Protein AF-A0A3R6XRE7-F1 (afdb_monomer)

Radius of gyration: 21.59 Å; Cα contacts (8 Å, |Δi|>4): 462; chains: 1; bounding box: 55×43×68 Å

Sequence (319 aa):
MIVSLRQRMVTHLGDDSLGSYLVWIAWTVLCGVLATSCGYFISTNSDGSGIPQMKALLAGQLNASNVLSYAALVARCVGTVLSNASGLSVGKEGPFLHMISIMADKLSGLSVFRPTADNFTYIRAGVACGVTAVFGSPLGGVLFSIEVTSQYYAIKYDSLNLWQSVISSSVCVLTFQIISVLKNDVLFTNTKFADFELGWELLGFLLLGVLCGDIPLADLPSISQASASLFPPHLYLLTYLALKFAVTLLPCGGLPLSCGIFTPLFTFGAVMGRLYGEVLRVLVSTDVSPAAYAVVGAACFASAATHTVSTAVIVFELT

Mean predicted aligned error: 8.6 Å

Foldseek 3Di:
DLLVVLVVVLVVCPVPDPVSVVSLVCLLVVLQVVQLVLCVPQHVLLFAQQLVVLQCVLVVNDDCPRNLDPSSLVSLVSSLVSNVSSVFLFANQRSQLSNQLSVQLVVCPDPVNVPDDDSVLSSLLSSLLSNCLVLVFNVLSNQVSCVSNDPDCPVPVCVVSSVSSSVSSVVSSVVVVVVCVVVVHDPADADDDDDDDCPVVVVLLVVLLVVLQPDDDDDDDDDDDDQDVHDDLLVVLVVCLVVLVVSLCPCNPPGRGNGDCLSSQLQNQLSSQLSSQVVCCVPPHVPGDSNVSSLSRSQSNSCNVSVGNSSVSSSVVRD

Secondary structure (DSSP, 8-state):
-HHHHHHHHHHHT-TT-HHHHHHHHHHHHHHHHHHHHHHHHT-GGGSS-SHHHHHHHHTT-S-HHHHT-HHHHHHHHHHHHHHHHHT-S-BSHHHHHHHHHHHHHHHHTSTTTTTT--HHHHHHHHHHHHHHHHHS-HHHHHHHHHHHH-SS--HHHHHHHHHHHHHHHHHHHHHHHHHHHHHT--S----PPPP--TTHHHHHHHHHHHHHHS--S----------SS---HHHHHHHHHHHHHHHHHHHHHH--S--BSHHHHHHHHHHHHHHHHHHHHHHT-TT--HHHHHHHHHHHHHHHHHT-SHHHHHHHHH-

Nearest PDB structures (foldseek):
  8wxi-assembly1_A  TM=8.480E-01  e=2.097E-12  Homo sapiens
  8ta5-assembly1_B  TM=8.499E-01  e=2.009E-12  Homo sapiens
  8ta5-assembly1_A  TM=8.563E-01  e=5.601E-12  Homo sapiens
  3org-assembly2_C  TM=8.041E-01  e=5.601E-12  Cyanidioschyzon merolae
  2ht2-assembly1_B  TM=7.966E-01  e=3.130E-08  Escherichia coli

Organism: Aphanomyces astaci (NCBI:txid112090)

pLDDT: mean 80.49, std 14.61, range [28.06, 95.19]

Solvent-accessible surface area (backbone atoms only — not comparable to full-atom values): 16475 Å² total; per-residue (Å²): 112,69,56,58,49,54,51,51,57,29,55,73,54,33,88,87,33,72,63,19,53,50,51,52,49,50,47,27,51,50,27,42,52,53,10,26,46,27,14,74,75,59,19,66,72,18,35,33,27,37,52,69,58,47,33,37,35,65,70,68,74,43,64,60,72,71,68,50,27,72,48,26,40,55,19,29,56,55,8,34,52,28,31,56,54,25,65,54,59,56,17,64,63,26,35,44,23,39,42,31,25,32,53,24,42,58,51,39,69,35,83,88,47,52,88,78,64,60,56,64,54,42,24,50,23,21,27,5,27,28,41,11,71,71,67,69,14,37,68,20,12,32,45,38,29,47,67,56,52,52,94,70,91,57,69,87,72,44,54,64,52,46,51,51,11,46,52,44,8,47,53,48,50,52,50,51,52,53,51,24,65,77,64,75,42,86,86,73,79,64,53,79,75,78,92,76,71,78,61,74,54,47,57,54,54,52,51,50,39,50,57,44,60,71,62,72,96,73,90,81,87,91,81,87,87,80,78,88,91,59,69,61,71,59,58,56,43,50,52,48,49,57,51,50,49,59,54,26,47,52,56,74,71,72,47,63,28,24,32,9,62,61,54,48,37,29,54,50,14,24,45,52,14,28,43,51,22,51,50,43,27,74,74,74,42,78,84,53,59,28,66,60,33,11,54,51,22,15,26,35,25,32,18,50,77,69,74,36,72,30,43,44,46,32,46,62,66,42,64

InterPro domains:
  IPR001807 Chloride channel [PF00654] (32-213)
  IPR001807 Chloride channel [PF00654] (235-319)
  IPR001807 Chloride channel [PR00762] (44-61)
  IPR001807 Chloride channel [PR00762] (76-95)
  IPR001807 Chloride channel [PR00762] (128-147)
  IPR014743 Chloride channel, core [SSF81340] (6-319)
  IPR050970 Voltage-gated chloride channel [PTHR45720] (3-213)

Structure (mmCIF, N/CA/C/O backbone):
data_AF-A0A3R6XRE7-F1
#
_entry.id   AF-A0A3R6XRE7-F1
#
loop_
_atom_site.group_PDB
_atom_site.id
_atom_site.type_symbol
_atom_site.label_atom_id
_atom_site.label_alt_id
_atom_site.label_comp_id
_atom_site.label_asym_id
_atom_site.label_entity_id
_atom_site.label_seq_id
_atom_site.pdbx_PDB_ins_code
_atom_site.Cartn_x
_atom_site.Cartn_y
_atom_site.Cartn_z
_atom_site.occupancy
_atom_site.B_iso_or_equiv
_atom_site.auth_seq_id
_atom_site.auth_comp_id
_atom_site.auth_asym_id
_atom_site.auth_atom_id
_atom_site.pdbx_PDB_model_num
ATOM 1 N N . MET A 1 1 ? -3.002 -17.356 -6.129 1.00 65.00 1 MET A N 1
ATOM 2 C CA . MET A 1 1 ? -4.085 -18.313 -6.458 1.00 65.00 1 MET A CA 1
ATOM 3 C C . MET A 1 1 ? -5.164 -17.719 -7.369 1.00 65.00 1 MET A C 1
ATOM 5 O O . MET A 1 1 ? -5.422 -18.290 -8.420 1.00 65.00 1 MET A O 1
ATOM 9 N N . ILE A 1 2 ? -5.786 -16.585 -7.023 1.00 78.00 2 ILE A N 1
ATOM 10 C CA . ILE A 1 2 ? -6.866 -16.003 -7.850 1.00 78.00 2 ILE A CA 1
ATOM 11 C C . ILE A 1 2 ? -6.328 -15.433 -9.178 1.00 78.00 2 ILE A C 1
ATOM 13 O O . ILE A 1 2 ? -6.828 -15.759 -10.248 1.00 78.00 2 ILE A O 1
ATOM 17 N N . VAL A 1 3 ? -5.232 -14.670 -9.140 1.00 75.94 3 VAL A N 1
ATOM 18 C CA . VAL A 1 3 ? -4.594 -14.129 -10.359 1.00 75.94 3 VAL A CA 1
ATOM 19 C C . VAL A 1 3 ? -4.031 -15.234 -11.263 1.00 75.94 3 VAL A C 1
ATOM 21 O O . VAL A 1 3 ? -4.127 -15.145 -12.485 1.00 75.94 3 VAL A O 1
ATOM 24 N N . SER A 1 4 ? -3.508 -16.314 -10.678 1.00 78.00 4 SER A N 1
ATOM 25 C CA . SER A 1 4 ? -3.038 -17.477 -11.439 1.00 78.00 4 SER A CA 1
ATOM 26 C C . SER A 1 4 ? -4.182 -18.229 -12.127 1.00 78.00 4 SER A C 1
ATOM 28 O O . SER A 1 4 ? -3.966 -18.820 -13.178 1.00 78.00 4 SER A O 1
ATOM 30 N N . LEU A 1 5 ? -5.402 -18.196 -11.573 1.00 84.44 5 LEU A N 1
ATOM 31 C CA . LEU A 1 5 ? -6.581 -18.751 -12.241 1.00 84.44 5 LEU A CA 1
ATOM 32 C C . LEU A 1 5 ? -6.921 -17.944 -13.499 1.00 84.44 5 LEU A C 1
ATOM 34 O O . LEU A 1 5 ? -7.101 -18.535 -14.558 1.00 84.44 5 LEU A O 1
ATOM 38 N N . ARG A 1 6 ? -6.921 -16.606 -13.406 1.00 83.88 6 ARG A N 1
ATOM 39 C CA . ARG A 1 6 ? -7.075 -15.727 -14.576 1.00 83.88 6 ARG A CA 1
ATOM 40 C C . ARG A 1 6 ? -6.039 -16.053 -15.648 1.00 83.88 6 ARG A C 1
ATOM 42 O O . ARG A 1 6 ? -6.407 -16.233 -16.799 1.00 83.88 6 ARG A O 1
ATOM 49 N N . GLN A 1 7 ? -4.764 -16.159 -15.266 1.00 83.06 7 GLN A N 1
ATOM 50 C CA . GLN A 1 7 ? -3.691 -16.495 -16.207 1.00 83.06 7 GLN A CA 1
ATOM 51 C C . GLN A 1 7 ? -3.938 -17.839 -16.896 1.00 83.06 7 GLN A C 1
ATOM 53 O O . GLN A 1 7 ? -3.865 -17.888 -18.113 1.00 83.06 7 GLN A O 1
ATOM 58 N N . ARG A 1 8 ? -4.320 -18.889 -16.154 1.00 84.44 8 ARG A N 1
ATOM 59 C CA . ARG A 1 8 ? -4.654 -20.196 -16.745 1.00 84.44 8 ARG A CA 1
ATOM 60 C C . ARG A 1 8 ? -5.812 -20.114 -17.736 1.00 84.44 8 ARG A C 1
ATOM 62 O O . ARG A 1 8 ? -5.746 -20.722 -18.793 1.00 84.44 8 ARG A O 1
ATOM 69 N N . MET A 1 9 ? -6.873 -19.377 -17.409 1.00 84.50 9 MET A N 1
ATOM 70 C CA . MET A 1 9 ? -8.011 -19.222 -18.322 1.00 84.50 9 MET A CA 1
ATOM 71 C C . MET A 1 9 ? -7.618 -18.487 -19.604 1.00 84.50 9 MET A C 1
ATOM 73 O O . MET A 1 9 ? -8.022 -18.905 -20.679 1.00 84.50 9 MET A O 1
ATOM 77 N N . VAL A 1 10 ? -6.805 -17.434 -19.498 1.00 84.25 10 VAL A N 1
ATOM 78 C CA . VAL A 1 10 ? -6.289 -16.693 -20.657 1.00 84.25 10 VAL A CA 1
ATOM 79 C C . VAL A 1 10 ? -5.397 -17.596 -21.516 1.00 84.25 10 VAL A C 1
ATOM 81 O O . VAL A 1 10 ? -5.621 -17.708 -22.715 1.00 84.25 10 VAL A O 1
ATOM 84 N N . THR A 1 11 ? -4.457 -18.330 -20.916 1.00 83.56 11 THR A N 1
ATOM 85 C CA . THR A 1 11 ? -3.552 -19.202 -21.681 1.00 83.56 11 THR A CA 1
ATOM 86 C C . THR A 1 11 ? -4.273 -20.388 -22.329 1.00 83.56 11 THR A C 1
ATOM 88 O O . THR A 1 11 ? -3.864 -20.837 -23.396 1.00 83.56 11 THR A O 1
ATOM 91 N N . HIS A 1 12 ? -5.375 -20.881 -21.748 1.00 87.94 12 HIS A N 1
ATOM 92 C CA . HIS A 1 12 ? -6.195 -21.935 -22.361 1.00 87.94 12 HIS A CA 1
ATOM 93 C C . HIS A 1 12 ? -6.863 -21.512 -23.679 1.00 87.94 12 HIS A C 1
ATOM 95 O O . HIS A 1 12 ? -7.099 -22.372 -24.525 1.00 87.94 12 HIS A O 1
ATOM 101 N N . LEU A 1 13 ? -7.166 -20.222 -23.865 1.00 83.19 13 LEU A N 1
ATOM 102 C CA . LEU A 1 13 ? -7.747 -19.692 -25.103 1.00 83.19 13 LEU A CA 1
ATOM 103 C C . LEU A 1 13 ? -6.682 -19.260 -26.135 1.00 83.19 13 LEU A C 1
ATOM 105 O O . LEU A 1 13 ? -7.047 -18.881 -27.247 1.00 83.19 13 LEU A O 1
ATOM 109 N N . GLY A 1 14 ? -5.389 -19.345 -25.801 1.00 79.75 14 GLY A N 1
ATOM 110 C CA . GLY A 1 14 ? -4.257 -18.951 -26.650 1.00 79.75 14 GLY A CA 1
ATOM 111 C C . GLY A 1 14 ? -3.906 -17.462 -26.541 1.00 79.75 14 GLY A C 1
ATOM 112 O O . GLY A 1 14 ? -4.796 -16.615 -26.548 1.00 79.75 14 GLY A O 1
ATOM 113 N N . ASP A 1 15 ? -2.614 -17.136 -26.451 1.00 70.44 15 ASP A N 1
ATOM 114 C CA . ASP A 1 15 ? -2.129 -15.800 -26.054 1.00 70.44 15 ASP A CA 1
ATOM 115 C C . ASP A 1 15 ? -2.554 -14.656 -27.002 1.00 70.44 15 ASP A C 1
ATOM 117 O O . ASP A 1 15 ? -2.804 -13.546 -26.536 1.00 70.44 15 ASP A O 1
ATOM 121 N N . ASP A 1 16 ? -2.751 -14.944 -28.295 1.00 75.06 16 ASP A N 1
ATOM 122 C CA . ASP A 1 16 ? -3.122 -13.951 -29.320 1.00 75.06 16 ASP A CA 1
ATOM 123 C C . ASP A 1 16 ? -4.609 -13.990 -29.720 1.00 75.06 16 ASP A C 1
ATOM 125 O O . ASP A 1 16 ? -5.027 -13.358 -30.695 1.00 75.06 16 ASP A O 1
ATOM 129 N N . SER A 1 17 ? -5.440 -14.758 -29.008 1.00 88.31 17 SER A N 1
ATOM 130 C CA . SER A 1 17 ? -6.853 -14.874 -29.366 1.00 88.31 17 SER A CA 1
ATOM 131 C C . SER A 1 17 ? -7.682 -13.699 -28.837 1.00 88.31 17 SER A C 1
ATOM 133 O O . SER A 1 17 ? -7.518 -13.224 -27.712 1.00 88.31 17 SER A O 1
ATOM 135 N N . LEU A 1 18 ? -8.668 -13.265 -29.630 1.00 88.75 18 LEU A N 1
ATOM 136 C CA . LEU A 1 18 ? -9.667 -12.285 -29.186 1.00 88.75 18 LEU A CA 1
ATOM 137 C C . LEU A 1 18 ? -10.398 -12.780 -27.922 1.00 88.75 18 LEU A C 1
ATOM 139 O O . LEU A 1 18 ? -10.721 -11.989 -27.036 1.00 88.75 18 LEU A O 1
ATOM 143 N N . GLY A 1 19 ? -10.606 -14.097 -27.805 1.00 88.00 19 GLY A N 1
ATOM 144 C CA . GLY A 1 19 ? -11.211 -14.726 -26.631 1.00 88.00 19 GLY A CA 1
ATOM 145 C C . GLY A 1 19 ? -10.416 -14.477 -25.348 1.00 88.00 19 GLY A C 1
ATOM 146 O O . GLY A 1 19 ? -11.005 -14.114 -24.332 1.00 88.00 19 GLY A O 1
ATOM 147 N N . SER A 1 20 ? -9.089 -14.581 -25.404 1.00 86.00 20 SER A N 1
ATOM 148 C CA . SER A 1 20 ? -8.190 -14.283 -24.284 1.00 86.00 20 SER A CA 1
ATOM 149 C C . SER A 1 20 ? -8.314 -12.837 -23.807 1.00 86.00 20 SER A C 1
ATOM 151 O O . SER A 1 20 ? -8.409 -12.585 -22.602 1.00 86.00 20 SER A O 1
ATOM 153 N N . TYR A 1 21 ? -8.409 -11.889 -24.743 1.00 87.50 21 TYR A N 1
ATOM 154 C CA . TYR A 1 21 ? -8.622 -10.476 -24.427 1.00 87.50 21 TYR A CA 1
ATOM 155 C C . TYR A 1 21 ? -9.991 -10.221 -23.777 1.00 87.50 21 TYR A C 1
ATOM 157 O O . TYR A 1 21 ? -10.076 -9.540 -22.752 1.00 87.50 21 TYR A O 1
ATOM 165 N N . LEU A 1 22 ? -11.064 -10.818 -24.311 1.00 91.38 22 LEU A N 1
ATOM 166 C CA . LEU A 1 22 ? -12.408 -10.695 -23.736 1.00 91.38 22 LEU A CA 1
ATOM 167 C C . LEU A 1 22 ? -12.497 -11.299 -22.335 1.00 91.38 22 LEU A C 1
ATOM 169 O O . LEU A 1 22 ? -13.091 -10.686 -21.451 1.00 91.38 22 LEU A O 1
ATOM 173 N N . VAL A 1 23 ? -11.891 -12.467 -22.110 1.00 91.00 23 VAL A N 1
ATOM 174 C CA . VAL A 1 23 ? -11.841 -13.104 -20.786 1.00 91.00 23 VAL A CA 1
ATOM 175 C C . VAL A 1 23 ? -11.074 -12.229 -19.799 1.00 91.00 23 VAL A C 1
ATOM 177 O O . VAL A 1 23 ? -11.512 -12.067 -18.659 1.00 91.00 23 VAL A O 1
ATOM 180 N N . TRP A 1 24 ? -9.962 -11.625 -20.227 1.00 88.69 24 TRP A N 1
ATOM 181 C CA . TRP A 1 24 ? -9.186 -10.719 -19.386 1.00 88.69 24 TRP A CA 1
ATOM 182 C C . TRP A 1 24 ? -10.000 -9.485 -18.974 1.00 88.69 24 TRP A C 1
ATOM 184 O O . TRP A 1 24 ? -10.087 -9.187 -17.781 1.00 88.69 24 TRP A O 1
ATOM 194 N N . ILE A 1 25 ? -10.670 -8.824 -19.928 1.00 91.19 25 ILE A N 1
ATOM 195 C CA . ILE A 1 25 ? -11.546 -7.677 -19.641 1.00 91.19 25 ILE A CA 1
ATOM 196 C C . ILE A 1 25 ? -12.703 -8.091 -18.736 1.00 91.19 25 ILE A C 1
ATOM 198 O O . ILE A 1 25 ? -12.938 -7.446 -17.714 1.00 91.19 25 ILE A O 1
ATOM 202 N N . ALA A 1 26 ? -13.420 -9.160 -19.090 1.00 92.75 26 ALA A N 1
ATOM 203 C CA . ALA A 1 26 ? -14.578 -9.625 -18.338 1.00 92.75 26 ALA A CA 1
ATOM 204 C C . ALA A 1 26 ? -14.201 -9.939 -16.888 1.00 92.75 26 ALA A C 1
ATOM 206 O O . ALA A 1 26 ? -14.916 -9.546 -15.969 1.00 92.75 26 ALA A O 1
ATOM 207 N N . TRP A 1 27 ? -13.045 -10.571 -16.668 1.00 92.62 27 TRP A N 1
ATOM 208 C CA . TRP A 1 27 ? -12.523 -10.839 -15.334 1.00 92.62 27 TRP A CA 1
ATOM 209 C C . TRP A 1 27 ? -12.256 -9.557 -14.541 1.00 92.62 27 TRP A C 1
ATOM 211 O O . TRP A 1 27 ? -12.703 -9.432 -13.398 1.00 92.62 27 TRP A O 1
ATOM 221 N N . THR A 1 28 ? -11.521 -8.608 -15.129 1.00 90.38 28 THR A N 1
ATOM 222 C CA . THR A 1 28 ? -11.167 -7.347 -14.466 1.00 90.38 28 THR A CA 1
ATOM 223 C C . THR A 1 28 ? -12.411 -6.529 -14.129 1.00 90.38 28 THR A C 1
ATOM 225 O O . THR A 1 28 ? -12.542 -6.073 -12.992 1.00 90.38 28 THR A O 1
ATOM 228 N N . VAL A 1 29 ? -13.353 -6.405 -15.067 1.00 92.88 29 VAL A N 1
ATOM 229 C CA . VAL A 1 29 ? -14.614 -5.680 -14.858 1.00 92.88 29 VAL A CA 1
ATOM 230 C C . VAL A 1 29 ? -15.473 -6.375 -13.805 1.00 92.88 29 VAL A C 1
ATOM 232 O O . VAL A 1 29 ? -15.913 -5.718 -12.866 1.00 92.88 29 VAL A O 1
ATOM 235 N N . LEU A 1 30 ? -15.662 -7.696 -13.890 1.00 94.12 30 LEU A N 1
ATOM 236 C CA . LEU A 1 30 ? -16.471 -8.447 -12.927 1.00 94.12 30 LEU A CA 1
ATOM 237 C C . LEU A 1 30 ? -15.914 -8.315 -11.506 1.00 94.12 30 LEU A C 1
ATOM 239 O O . LEU A 1 30 ? -16.656 -7.995 -10.580 1.00 94.12 30 LEU A O 1
ATOM 243 N N . CYS A 1 31 ? -14.606 -8.511 -11.326 1.00 93.44 31 CYS A N 1
ATOM 244 C CA . CYS A 1 31 ? -13.980 -8.381 -10.012 1.00 93.44 31 CYS A CA 1
ATOM 245 C C . CYS A 1 31 ? -14.055 -6.941 -9.482 1.00 93.44 31 CYS A C 1
ATOM 247 O O . CYS A 1 31 ? -14.284 -6.752 -8.290 1.00 93.44 31 CYS A O 1
ATOM 249 N N . GLY A 1 32 ? -13.906 -5.929 -10.347 1.00 92.06 32 GLY A N 1
ATOM 250 C CA . GLY A 1 32 ? -14.059 -4.520 -9.970 1.00 92.06 32 GLY A CA 1
ATOM 251 C C . GLY A 1 32 ? -15.490 -4.159 -9.550 1.00 92.06 32 GLY A C 1
ATOM 252 O O . GLY A 1 32 ? -15.690 -3.493 -8.533 1.00 92.06 32 GLY A O 1
ATOM 253 N N . VAL A 1 33 ? -16.497 -4.652 -10.275 1.00 93.62 33 VAL A N 1
ATOM 254 C CA . VAL A 1 33 ? -17.917 -4.469 -9.928 1.00 93.62 33 VAL A CA 1
ATOM 255 C C . VAL A 1 33 ? -18.245 -5.166 -8.608 1.00 93.62 33 VAL A C 1
ATOM 257 O O . VAL A 1 33 ? -18.876 -4.575 -7.737 1.00 93.62 33 VAL A O 1
ATOM 260 N N . LEU A 1 34 ? -17.761 -6.391 -8.398 1.00 94.19 34 LEU A N 1
ATOM 261 C CA . LEU A 1 34 ? -17.95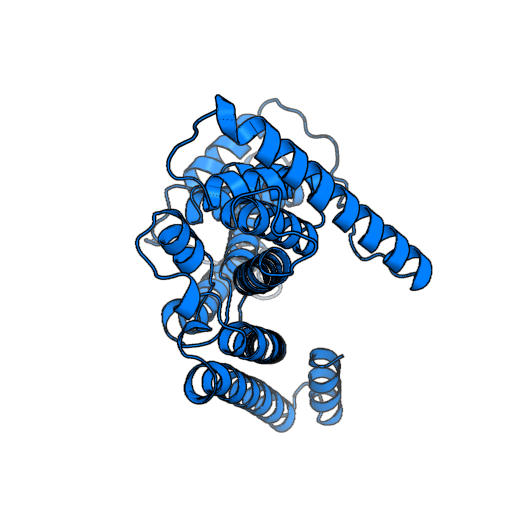4 -7.076 -7.121 1.00 94.19 34 LEU A CA 1
ATOM 262 C C . LEU A 1 34 ? -17.248 -6.333 -5.972 1.00 94.19 34 LEU A C 1
ATOM 264 O O . LEU A 1 34 ? -17.836 -6.173 -4.905 1.00 94.19 34 LEU A O 1
ATOM 268 N N . ALA A 1 35 ? -16.038 -5.808 -6.190 1.00 93.25 35 ALA A N 1
ATOM 269 C CA . ALA A 1 35 ? -15.311 -5.039 -5.179 1.00 93.25 35 ALA A CA 1
ATOM 270 C C . ALA A 1 35 ? -16.049 -3.754 -4.759 1.00 93.25 35 ALA A C 1
ATOM 272 O O . ALA A 1 35 ? -16.156 -3.485 -3.565 1.00 93.25 35 ALA A O 1
ATOM 273 N N . THR A 1 36 ? -16.580 -2.989 -5.719 1.00 92.44 36 THR A N 1
ATOM 274 C CA . THR A 1 36 ? -17.386 -1.777 -5.449 1.00 92.44 36 THR A CA 1
ATOM 275 C C . THR A 1 36 ? -18.722 -2.118 -4.781 1.00 92.44 36 THR A C 1
ATOM 277 O O . THR A 1 36 ? -19.166 -1.426 -3.866 1.00 92.44 36 THR A O 1
ATOM 280 N N . SER A 1 37 ? -19.341 -3.241 -5.160 1.00 93.25 37 SER A N 1
ATOM 281 C CA . SER A 1 37 ? -20.598 -3.692 -4.555 1.00 93.25 37 SER A CA 1
ATOM 282 C C . SER A 1 37 ? -20.469 -3.990 -3.055 1.00 93.25 37 SER A C 1
ATOM 284 O O . SER A 1 37 ? -21.406 -3.734 -2.302 1.00 93.25 37 SER A O 1
ATOM 286 N N . CYS A 1 38 ? -19.302 -4.454 -2.588 1.00 93.12 38 CYS A N 1
ATOM 287 C CA . CYS A 1 38 ? -19.048 -4.676 -1.162 1.00 93.12 38 CYS A CA 1
ATOM 288 C C . CYS A 1 38 ? -19.193 -3.385 -0.344 1.00 93.12 38 CYS A C 1
ATOM 290 O O . CYS A 1 38 ? -19.798 -3.408 0.728 1.00 93.12 38 CYS A O 1
ATOM 292 N N . GLY A 1 39 ? -18.669 -2.267 -0.853 1.00 89.69 39 GLY A N 1
ATOM 293 C CA . GLY A 1 39 ? -18.798 -0.964 -0.205 1.00 89.69 39 GLY A CA 1
ATOM 294 C C . GLY A 1 39 ? -20.243 -0.491 -0.163 1.00 89.69 39 GLY A C 1
ATOM 295 O O . GLY A 1 39 ? -20.756 -0.130 0.895 1.00 89.69 39 GLY A O 1
ATOM 296 N N . TYR A 1 40 ?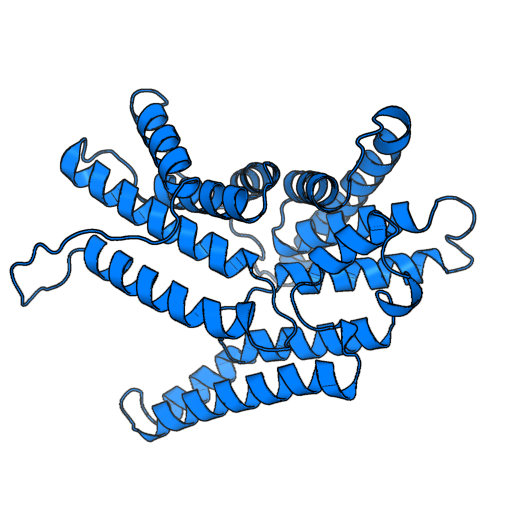 -20.943 -0.614 -1.288 1.00 91.81 40 TYR A N 1
ATOM 297 C CA . TYR A 1 40 ? -22.339 -0.205 -1.392 1.00 91.81 40 TYR A CA 1
ATOM 298 C C . TYR A 1 40 ? -23.291 -1.024 -0.500 1.00 91.81 40 TYR A C 1
ATOM 300 O O . TYR A 1 40 ? -24.128 -0.448 0.192 1.00 91.81 40 TYR A O 1
ATOM 308 N N . PHE A 1 41 ? -23.173 -2.358 -0.493 1.00 93.69 41 PHE A N 1
ATOM 309 C CA . PHE A 1 41 ? -24.129 -3.236 0.195 1.00 93.69 41 PHE A CA 1
ATOM 310 C C . PHE A 1 41 ? -23.790 -3.528 1.661 1.00 93.69 41 PHE A C 1
ATOM 312 O O . PHE A 1 41 ? -24.705 -3.777 2.444 1.00 93.69 41 PHE A O 1
ATOM 319 N N . ILE A 1 42 ? -22.508 -3.545 2.046 1.00 93.25 42 ILE A N 1
ATOM 320 C CA . ILE A 1 42 ? -22.094 -3.940 3.404 1.00 93.25 42 ILE A CA 1
ATOM 321 C C . ILE A 1 42 ? -21.781 -2.708 4.256 1.00 93.25 42 ILE A C 1
ATOM 323 O O . ILE A 1 42 ? -22.311 -2.563 5.357 1.00 93.25 42 ILE A O 1
ATOM 327 N N . SER A 1 43 ? -20.886 -1.833 3.788 1.00 91.31 43 SER A N 1
ATOM 328 C CA . SER A 1 43 ? -20.521 -0.617 4.517 1.00 91.31 43 SER A CA 1
ATOM 329 C C . SER A 1 43 ? -19.841 0.400 3.611 1.00 91.31 43 SER A C 1
ATOM 331 O O . SER A 1 43 ? -18.710 0.189 3.171 1.00 91.31 43 SER A O 1
ATOM 333 N N . THR A 1 44 ? -20.477 1.555 3.435 1.00 88.44 44 THR A N 1
ATOM 334 C CA . THR A 1 44 ? -19.937 2.684 2.657 1.00 88.44 44 THR A CA 1
ATOM 335 C C . THR A 1 44 ? -18.639 3.239 3.250 1.00 88.44 44 THR A C 1
ATOM 337 O O . THR A 1 44 ? -17.794 3.773 2.543 1.00 88.44 44 THR A O 1
ATOM 340 N N . ASN A 1 45 ? -18.404 3.033 4.551 1.00 86.31 45 ASN A N 1
ATOM 341 C CA . ASN A 1 45 ? -17.151 3.412 5.216 1.00 86.31 45 ASN A CA 1
ATOM 342 C C . ASN A 1 45 ? -15.950 2.530 4.815 1.00 86.31 45 ASN A C 1
ATOM 344 O O . ASN A 1 45 ? -14.818 2.799 5.234 1.00 86.31 45 ASN A O 1
ATOM 348 N N . SER A 1 46 ? -16.174 1.463 4.043 1.00 88.25 46 SER A N 1
ATOM 349 C CA . SER A 1 46 ? -15.106 0.604 3.521 1.00 88.25 46 SER A CA 1
ATOM 350 C C . SER A 1 46 ? -14.428 1.154 2.266 1.00 88.25 46 SER A C 1
ATOM 352 O O . SER A 1 46 ? -13.336 0.694 1.928 1.00 88.25 46 SER A O 1
ATOM 354 N N . ASP A 1 47 ? -15.011 2.169 1.630 1.00 89.56 47 ASP A N 1
ATOM 355 C CA . ASP A 1 47 ? -14.485 2.731 0.392 1.00 89.56 47 ASP A CA 1
ATOM 356 C C . ASP A 1 47 ? -13.170 3.499 0.617 1.00 89.56 47 ASP A C 1
ATOM 358 O O . ASP A 1 47 ? -12.911 4.107 1.668 1.00 89.56 47 ASP A O 1
ATOM 362 N N . GLY A 1 48 ? -12.300 3.442 -0.391 1.00 89.25 48 GLY A N 1
ATOM 363 C CA . GLY A 1 48 ? -10.998 4.094 -0.403 1.00 89.25 48 GLY A CA 1
ATOM 364 C C . GLY A 1 48 ? -9.964 3.485 0.551 1.00 89.25 48 GLY A C 1
ATOM 365 O O . GLY A 1 48 ? -10.080 2.358 1.041 1.00 89.25 48 GLY A O 1
ATOM 366 N N . SER A 1 49 ? -8.916 4.269 0.816 1.00 87.56 49 SER A N 1
ATOM 367 C CA . SER A 1 49 ? -7.698 3.815 1.498 1.00 87.56 49 SER A CA 1
ATOM 368 C C . SER A 1 49 ? -7.880 3.526 2.986 1.00 87.56 49 SER A C 1
ATOM 370 O O . SER A 1 49 ? -7.212 2.651 3.502 1.00 87.56 49 SER A O 1
ATOM 372 N N . GLY A 1 50 ? -8.742 4.229 3.718 1.00 86.25 50 GLY A N 1
ATOM 373 C CA . GLY A 1 50 ? -8.828 4.080 5.179 1.00 86.25 50 GLY A CA 1
ATOM 374 C C . GLY A 1 50 ? -7.818 4.944 5.949 1.00 86.25 50 GLY A C 1
ATOM 375 O O . GLY A 1 50 ? -8.107 5.367 7.064 1.00 86.25 50 GLY A O 1
ATOM 376 N N . ILE A 1 51 ? -6.671 5.299 5.351 1.00 87.50 51 ILE A N 1
ATOM 377 C CA . ILE A 1 51 ? -5.675 6.190 5.980 1.00 87.50 51 ILE A CA 1
ATOM 378 C C . ILE A 1 51 ? -6.258 7.580 6.325 1.00 87.50 51 ILE A C 1
ATOM 380 O O . ILE A 1 51 ? -6.114 8.002 7.475 1.00 87.50 51 ILE A O 1
ATOM 384 N N . PRO A 1 52 ? -6.942 8.299 5.406 1.00 86.62 52 PRO A N 1
ATOM 385 C CA . PRO A 1 52 ? -7.562 9.582 5.746 1.00 86.62 52 PRO A CA 1
ATOM 386 C C . PRO A 1 52 ? -8.616 9.453 6.852 1.00 86.62 52 PRO A C 1
ATOM 388 O O . PRO A 1 52 ? -8.686 10.303 7.736 1.00 86.62 52 PRO A O 1
ATOM 391 N N . GLN A 1 53 ? -9.390 8.361 6.848 1.00 87.56 53 GLN A N 1
ATOM 392 C CA . GLN A 1 53 ? -10.373 8.074 7.891 1.00 87.56 53 GLN A CA 1
ATOM 393 C C . GLN A 1 53 ? -9.707 7.865 9.258 1.00 87.56 53 GLN A C 1
ATOM 395 O O . GLN A 1 53 ? -10.235 8.333 10.263 1.00 87.56 53 GLN A O 1
ATOM 400 N N . MET A 1 54 ? -8.538 7.218 9.310 1.00 86.44 54 MET A N 1
ATOM 401 C CA . MET A 1 54 ? -7.755 7.068 10.544 1.00 86.44 54 MET A CA 1
ATOM 402 C C . MET A 1 54 ? -7.167 8.387 11.035 1.00 86.44 54 MET A C 1
ATOM 404 O O . MET A 1 54 ? -7.283 8.680 12.224 1.00 86.44 54 MET A O 1
ATOM 408 N N . LYS A 1 55 ? -6.636 9.227 10.138 1.00 84.56 55 LYS A N 1
ATOM 409 C CA . LYS A 1 55 ? -6.204 10.593 10.484 1.00 84.56 55 LYS A CA 1
ATOM 410 C C . LYS A 1 55 ? -7.342 11.402 11.103 1.00 84.56 55 LYS A C 1
ATOM 412 O O . LYS A 1 55 ? -7.181 11.966 12.180 1.00 84.56 55 LYS A O 1
ATOM 417 N N . ALA A 1 56 ? -8.503 11.421 10.452 1.00 86.56 56 ALA A N 1
ATOM 418 C CA . ALA A 1 56 ? -9.659 12.178 10.920 1.00 86.56 56 ALA A CA 1
ATOM 419 C C . ALA A 1 56 ? -10.254 11.606 12.223 1.00 86.56 56 ALA A C 1
ATOM 421 O O . ALA A 1 56 ? -10.666 12.369 13.095 1.00 86.56 56 ALA A O 1
ATOM 422 N N . LEU A 1 57 ? -10.250 10.280 12.400 1.00 86.25 57 LEU A N 1
ATOM 423 C CA . LEU A 1 57 ? -10.661 9.633 13.648 1.00 86.25 57 LEU A CA 1
ATOM 424 C C . LEU A 1 57 ? -9.762 10.041 14.824 1.00 86.25 57 LEU A C 1
ATOM 426 O O . LEU A 1 57 ? -10.262 10.406 15.883 1.00 86.25 57 LEU A O 1
ATOM 430 N N . LEU A 1 58 ? -8.442 10.005 14.638 1.00 81.06 58 LEU A N 1
ATOM 431 C CA . LEU A 1 58 ? -7.476 10.331 15.692 1.00 81.06 58 LEU A CA 1
ATOM 432 C C . LEU A 1 58 ? -7.361 11.831 15.968 1.00 81.06 58 LEU A C 1
ATOM 434 O O . LEU A 1 58 ? -7.040 12.220 17.087 1.00 81.06 58 LEU A O 1
ATOM 438 N N . ALA A 1 59 ? -7.689 12.667 14.982 1.00 82.56 59 ALA A N 1
ATOM 439 C CA . ALA A 1 59 ? -7.902 14.099 15.170 1.00 82.56 59 ALA A CA 1
ATOM 440 C C . ALA A 1 59 ? -9.214 14.422 15.917 1.00 82.56 59 ALA A C 1
ATOM 442 O O . ALA A 1 59 ? -9.492 15.587 16.188 1.00 82.56 59 ALA A O 1
ATOM 443 N N . GLY A 1 60 ? -10.045 13.417 16.226 1.00 82.38 60 GLY A N 1
ATOM 444 C CA . GLY A 1 60 ? -11.328 13.593 16.909 1.00 82.38 60 GLY A CA 1
ATOM 445 C C . GLY A 1 60 ? -12.452 14.137 16.020 1.00 82.38 60 GLY A C 1
ATOM 446 O O . GLY A 1 60 ? -13.476 14.570 16.538 1.00 82.38 60 GLY A O 1
ATOM 447 N N . GLN A 1 61 ? -12.284 14.126 14.693 1.00 85.44 61 GLN A N 1
ATOM 448 C CA . GLN A 1 61 ? -13.274 14.642 13.736 1.00 85.44 61 GLN A CA 1
ATOM 449 C C . GLN A 1 61 ? -14.322 13.599 13.327 1.00 85.44 61 GLN A C 1
ATOM 451 O O . GLN A 1 61 ? -15.410 13.963 12.882 1.00 85.44 61 GLN A O 1
ATOM 456 N N . LEU A 1 62 ? -14.008 12.305 13.452 1.00 86.12 62 LEU A N 1
ATOM 457 C CA . LEU A 1 62 ? -14.914 11.207 13.106 1.00 86.12 62 LEU A CA 1
ATOM 458 C C . LEU A 1 62 ? -15.263 10.356 14.325 1.00 86.12 62 LEU A C 1
ATOM 460 O O . LEU A 1 62 ? -14.439 10.124 15.205 1.00 86.12 62 LEU A O 1
ATOM 464 N N . ASN A 1 63 ? -16.480 9.815 14.327 1.00 84.56 63 ASN A N 1
ATOM 465 C CA . ASN A 1 63 ? -16.929 8.889 15.361 1.00 84.56 63 ASN A CA 1
ATOM 466 C C . ASN A 1 63 ? -16.357 7.484 15.133 1.00 84.56 63 ASN A C 1
ATOM 468 O O . ASN A 1 63 ? -16.583 6.870 14.084 1.00 84.56 63 ASN A O 1
ATOM 472 N N . ALA A 1 64 ? -15.696 6.944 16.161 1.00 82.31 64 ALA A N 1
ATOM 473 C CA . ALA A 1 64 ? -15.105 5.606 16.145 1.00 82.31 64 ALA A CA 1
ATOM 474 C C . ALA A 1 64 ? -16.121 4.510 15.793 1.00 82.31 64 ALA A C 1
ATOM 476 O O . ALA A 1 64 ? -15.814 3.622 15.009 1.00 82.31 64 ALA A O 1
ATOM 477 N N . SER A 1 65 ? -17.354 4.592 16.300 1.00 81.12 65 SER A N 1
ATOM 478 C CA . SER A 1 65 ? -18.392 3.571 16.088 1.00 81.12 65 SER A CA 1
ATOM 479 C C . SER A 1 65 ? -18.758 3.350 14.616 1.00 81.12 65 SER A C 1
ATOM 481 O O . SER A 1 65 ? -19.021 2.216 14.216 1.00 81.12 65 SER A O 1
ATOM 483 N N . ASN A 1 66 ? -18.740 4.410 13.804 1.00 83.00 66 ASN A N 1
ATOM 484 C CA . ASN A 1 66 ? -19.093 4.336 12.387 1.00 83.00 66 ASN A CA 1
ATOM 485 C C . ASN A 1 66 ? -17.914 3.850 11.537 1.00 83.00 66 ASN A C 1
ATOM 487 O O . ASN A 1 66 ? -18.084 3.006 10.652 1.00 83.00 66 ASN A O 1
ATOM 491 N N . VAL A 1 67 ? -16.718 4.371 11.817 1.00 88.31 67 VAL A N 1
ATOM 492 C CA . VAL A 1 67 ? -15.499 4.086 11.047 1.00 88.31 67 VAL A CA 1
ATOM 493 C C . VAL A 1 67 ? -14.895 2.729 11.424 1.00 88.31 67 VAL A C 1
ATOM 495 O O . VAL A 1 67 ? -14.321 2.054 10.570 1.00 88.31 67 VAL A O 1
ATOM 498 N N . LEU A 1 68 ? -15.043 2.310 12.684 1.00 90.31 68 LEU A N 1
ATOM 499 C CA . LEU A 1 68 ? -14.504 1.065 13.232 1.00 90.31 68 LEU A CA 1
ATOM 500 C C . LEU A 1 68 ? -15.584 -0.003 13.450 1.00 90.31 68 LEU A C 1
ATOM 502 O O . LEU A 1 68 ? -15.673 -0.636 14.506 1.00 90.31 68 LEU A O 1
ATOM 506 N N . SER A 1 69 ? -16.448 -0.200 12.455 1.00 93.00 69 SER A N 1
ATOM 507 C CA . SER A 1 69 ? -17.515 -1.203 12.513 1.00 93.00 69 SER A CA 1
ATOM 508 C C . SER A 1 69 ? -17.051 -2.577 12.007 1.00 93.00 69 SER A C 1
ATOM 510 O O . SER A 1 69 ? -16.212 -2.683 11.112 1.00 93.00 69 SER A O 1
ATOM 512 N N . TYR A 1 70 ? -17.638 -3.658 12.536 1.00 93.00 70 TYR A N 1
ATOM 513 C CA . TYR A 1 70 ? -17.407 -5.014 12.011 1.00 93.00 70 TYR A CA 1
ATOM 514 C C . TYR A 1 70 ? -17.848 -5.152 10.548 1.00 93.00 70 TYR A C 1
ATOM 516 O O . TYR A 1 70 ? -17.211 -5.863 9.776 1.00 93.00 70 TYR A O 1
ATOM 524 N N . ALA A 1 71 ? -18.905 -4.436 10.150 1.00 93.38 71 ALA A N 1
ATOM 525 C CA . ALA A 1 71 ? -19.352 -4.387 8.762 1.00 93.38 71 ALA A CA 1
ATOM 526 C C . ALA A 1 71 ? -18.267 -3.795 7.847 1.00 93.38 71 ALA A C 1
ATOM 528 O O . ALA A 1 71 ? -17.967 -4.375 6.806 1.00 93.38 71 ALA A O 1
ATOM 529 N N . ALA A 1 72 ? -17.615 -2.701 8.264 1.00 92.94 72 ALA A N 1
ATOM 530 C CA . ALA A 1 72 ? -16.494 -2.124 7.526 1.00 92.94 72 ALA A CA 1
ATOM 531 C C . ALA A 1 72 ? -15.303 -3.091 7.426 1.00 92.94 72 ALA A C 1
ATOM 533 O O . ALA A 1 72 ? -14.679 -3.161 6.370 1.00 92.94 72 ALA A O 1
ATOM 534 N N . LEU A 1 73 ? -15.018 -3.876 8.474 1.00 94.88 73 LEU A N 1
ATOM 535 C CA . LEU A 1 73 ? -13.968 -4.902 8.439 1.00 94.88 73 LEU A CA 1
ATOM 536 C C . LEU A 1 73 ? -14.253 -5.953 7.358 1.00 94.88 73 LEU A C 1
ATOM 538 O O . LEU A 1 73 ? -13.416 -6.178 6.488 1.00 94.88 73 LEU A O 1
ATOM 542 N N . VAL A 1 74 ? -15.448 -6.553 7.373 1.00 95.19 74 VAL A N 1
ATOM 543 C CA . VAL A 1 74 ? -15.836 -7.590 6.401 1.00 95.19 74 VAL A CA 1
ATOM 544 C C . VAL A 1 74 ? -15.848 -7.032 4.976 1.00 95.19 74 VAL A C 1
ATOM 546 O O . VAL A 1 74 ? -15.281 -7.646 4.070 1.00 95.19 74 VAL A O 1
ATOM 549 N N . ALA A 1 75 ? -16.428 -5.844 4.785 1.00 94.88 75 ALA A N 1
ATOM 550 C CA . ALA A 1 75 ? -16.475 -5.168 3.493 1.00 94.88 75 ALA A CA 1
ATOM 551 C C . ALA A 1 75 ? -15.070 -4.889 2.936 1.00 94.88 75 ALA A C 1
ATOM 553 O O . ALA A 1 75 ? -14.803 -5.191 1.772 1.00 94.88 75 ALA A O 1
ATOM 554 N N . ARG A 1 76 ? -14.139 -4.396 3.770 1.00 94.62 76 ARG A N 1
ATOM 555 C CA . ARG A 1 76 ? -12.743 -4.149 3.373 1.00 94.62 76 ARG A CA 1
ATOM 556 C C . ARG A 1 76 ? -11.990 -5.438 3.071 1.00 94.62 76 ARG A C 1
ATOM 558 O O . ARG A 1 76 ? -11.253 -5.463 2.086 1.00 94.62 76 ARG A O 1
ATOM 565 N N . CYS A 1 77 ? -12.175 -6.504 3.853 1.00 94.50 77 CYS A N 1
ATOM 566 C CA . CYS A 1 77 ? -11.525 -7.791 3.591 1.00 94.50 77 CYS A CA 1
ATOM 567 C C . CYS A 1 77 ? -11.897 -8.318 2.201 1.00 94.50 77 CYS A C 1
ATOM 569 O O . CYS A 1 77 ? -11.020 -8.583 1.379 1.00 94.50 77 CYS A O 1
ATOM 571 N N . VAL A 1 78 ? -13.198 -8.427 1.918 1.00 94.62 78 VAL A N 1
ATOM 572 C CA . VAL A 1 78 ? -13.687 -8.966 0.642 1.00 94.62 78 VAL A CA 1
ATOM 573 C C . VAL A 1 78 ? -13.382 -8.000 -0.506 1.00 94.62 78 VAL A C 1
ATOM 575 O O . VAL A 1 78 ? -12.837 -8.411 -1.530 1.00 94.62 78 VAL A O 1
ATOM 578 N N . GLY A 1 79 ? -13.653 -6.706 -0.319 1.00 94.19 79 GLY A N 1
ATOM 579 C CA . GLY A 1 79 ? -13.423 -5.668 -1.323 1.00 94.19 79 GLY A CA 1
ATOM 580 C C . GLY A 1 79 ? -11.958 -5.545 -1.742 1.00 94.19 79 GLY A C 1
ATOM 581 O O . GLY A 1 79 ? -11.679 -5.467 -2.933 1.00 94.19 79 GLY A O 1
ATOM 582 N N . THR A 1 80 ? -11.012 -5.608 -0.799 1.00 92.94 80 THR A N 1
ATOM 583 C CA . THR A 1 80 ? -9.570 -5.502 -1.101 1.00 92.94 80 THR A CA 1
ATOM 584 C C . THR A 1 80 ? -9.034 -6.750 -1.810 1.00 92.94 80 THR A C 1
ATOM 586 O O . THR A 1 80 ? -8.177 -6.655 -2.688 1.00 92.94 80 THR A O 1
ATOM 589 N N . VAL A 1 81 ? -9.541 -7.941 -1.467 1.00 93.12 81 VAL A N 1
ATOM 590 C CA . VAL A 1 81 ? -9.175 -9.179 -2.176 1.00 93.12 81 VAL A CA 1
ATOM 591 C C . VAL A 1 81 ? -9.667 -9.130 -3.621 1.00 93.12 81 VAL A C 1
ATOM 593 O O . VAL A 1 81 ? -8.903 -9.448 -4.533 1.00 93.12 81 VAL A O 1
ATOM 596 N N . LEU A 1 82 ? -10.912 -8.698 -3.841 1.00 92.88 82 LEU A N 1
ATOM 597 C CA . LEU A 1 82 ? -11.503 -8.576 -5.175 1.00 92.88 82 LEU A CA 1
ATOM 598 C C . LEU A 1 82 ? -10.856 -7.456 -6.001 1.00 92.88 82 LEU A C 1
ATOM 600 O O . LEU A 1 82 ? -10.570 -7.658 -7.183 1.00 92.88 82 LEU A O 1
ATOM 604 N N . SER A 1 83 ? -10.554 -6.308 -5.386 1.00 91.12 83 SER A N 1
ATOM 605 C CA . SER A 1 83 ? -9.876 -5.203 -6.067 1.00 91.12 83 SER A CA 1
ATOM 606 C C . SER A 1 83 ? -8.467 -5.607 -6.501 1.00 91.12 83 SER A C 1
ATOM 608 O O . SER A 1 83 ? -8.102 -5.379 -7.651 1.00 91.12 83 SER A O 1
ATOM 610 N N . ASN A 1 84 ? -7.711 -6.329 -5.673 1.00 88.69 84 ASN A N 1
ATOM 611 C CA . ASN A 1 84 ? -6.405 -6.853 -6.077 1.00 88.69 84 ASN A CA 1
ATOM 612 C C . ASN A 1 84 ? -6.521 -7.994 -7.115 1.00 88.69 84 ASN A C 1
ATOM 614 O O . ASN A 1 84 ? -5.722 -8.090 -8.046 1.00 88.69 84 ASN A O 1
ATOM 618 N N . ALA A 1 85 ? -7.553 -8.841 -7.014 1.00 88.25 85 ALA A N 1
ATOM 619 C CA . ALA A 1 85 ? -7.825 -9.910 -7.981 1.00 88.25 85 ALA A CA 1
ATOM 620 C C . ALA A 1 85 ? -8.198 -9.397 -9.382 1.00 88.25 85 ALA A C 1
ATOM 622 O O . ALA A 1 85 ? -7.926 -10.078 -10.376 1.00 88.25 85 ALA A O 1
ATOM 623 N N . SER A 1 86 ? -8.795 -8.206 -9.470 1.00 87.62 86 SER A N 1
ATOM 624 C CA . SER A 1 86 ? -9.123 -7.556 -10.743 1.00 87.62 86 SER A CA 1
ATOM 625 C C . SER A 1 86 ? -7.872 -7.192 -11.558 1.00 87.62 86 SER A C 1
ATOM 627 O O . SER A 1 86 ? -7.926 -7.128 -12.786 1.00 87.62 86 SER A O 1
ATOM 629 N N . GLY A 1 87 ? -6.719 -7.018 -10.901 1.00 83.00 87 GLY A N 1
ATOM 630 C CA . GLY A 1 87 ? -5.489 -6.527 -11.523 1.00 83.00 87 GLY A CA 1
ATOM 631 C C . GLY A 1 87 ? -5.493 -5.027 -11.817 1.00 83.00 87 GLY A C 1
ATOM 632 O O . GLY A 1 87 ? -4.655 -4.573 -12.592 1.00 83.00 87 GLY A O 1
ATOM 633 N N . LEU A 1 88 ? -6.420 -4.266 -11.223 1.00 84.06 88 LEU A N 1
ATOM 634 C CA . LEU A 1 88 ? -6.367 -2.807 -11.231 1.00 84.06 88 LEU A CA 1
ATOM 635 C C . LEU A 1 88 ? -5.069 -2.312 -10.574 1.00 84.06 88 LEU A C 1
ATOM 637 O O . LEU A 1 88 ? -4.478 -2.984 -9.728 1.00 84.06 88 LEU A O 1
ATOM 641 N N . SER A 1 89 ? -4.628 -1.113 -10.954 1.00 82.94 89 SER A N 1
ATOM 642 C CA . SER A 1 89 ? -3.452 -0.467 -10.362 1.00 82.94 89 SER A CA 1
ATOM 643 C C . SER A 1 89 ? -3.798 0.098 -8.980 1.00 82.94 89 SER A C 1
ATOM 645 O O . SER A 1 89 ? -3.947 1.304 -8.808 1.00 82.94 89 SER A O 1
ATOM 647 N N . VAL A 1 90 ? -3.974 -0.795 -8.005 1.00 85.75 90 VAL A N 1
ATOM 648 C CA . VAL A 1 90 ? -4.366 -0.489 -6.624 1.00 85.75 90 VAL A CA 1
ATOM 649 C C . VAL A 1 90 ? -3.443 -1.195 -5.632 1.00 85.75 90 VAL A C 1
ATOM 651 O O . VAL A 1 90 ? -2.937 -2.284 -5.890 1.00 85.75 90 VAL A O 1
ATOM 654 N N . GLY A 1 91 ? -3.210 -0.567 -4.485 1.00 86.00 91 GLY A N 1
ATOM 655 C CA . GLY A 1 91 ? -2.469 -1.134 -3.361 1.00 86.00 91 GLY A CA 1
ATOM 656 C C . GLY A 1 91 ? -3.391 -1.724 -2.293 1.00 86.00 91 GLY A C 1
ATOM 657 O O . GLY A 1 91 ? -4.542 -1.318 -2.149 1.00 86.00 91 GLY A O 1
ATOM 658 N N . LYS A 1 92 ? -2.868 -2.658 -1.494 1.00 88.50 92 LYS A N 1
ATOM 659 C CA . LYS A 1 92 ? -3.566 -3.233 -0.322 1.00 88.50 92 LYS A CA 1
ATOM 660 C C . LYS A 1 92 ? -3.263 -2.510 0.996 1.00 88.50 92 LYS A C 1
ATOM 662 O O . LYS A 1 92 ? -3.979 -2.703 1.969 1.00 88.50 92 LYS A O 1
ATOM 667 N N . GLU A 1 93 ? -2.218 -1.684 0.986 1.00 87.94 93 GLU A N 1
ATOM 668 C CA . GLU A 1 93 ? -1.600 -0.997 2.130 1.00 87.94 93 GLU A CA 1
ATOM 669 C C . GLU A 1 93 ? -2.621 -0.303 3.034 1.00 87.94 93 GLU A C 1
ATOM 671 O O . GLU A 1 93 ? -2.847 -0.712 4.169 1.00 87.94 93 GLU A O 1
ATOM 676 N N . GLY A 1 94 ? -3.299 0.714 2.497 1.00 89.81 94 GLY A N 1
ATOM 677 C CA . GLY A 1 94 ? -4.267 1.514 3.240 1.00 89.81 94 GLY A CA 1
ATOM 678 C C . GLY A 1 94 ? -5.389 0.677 3.852 1.00 89.81 94 GLY A C 1
ATOM 679 O O . GLY A 1 94 ? -5.556 0.700 5.075 1.00 89.81 94 GLY A O 1
ATOM 680 N N . PRO A 1 95 ? -6.148 -0.084 3.037 1.00 92.81 95 PRO A N 1
ATOM 681 C CA . PRO A 1 95 ? -7.240 -0.891 3.554 1.00 92.81 95 PRO A CA 1
ATOM 682 C C . PRO A 1 95 ? -6.793 -1.862 4.639 1.00 92.81 95 PRO A C 1
ATOM 684 O O . PRO A 1 95 ? -7.520 -2.064 5.608 1.00 92.81 95 PRO A O 1
ATOM 687 N N . PHE A 1 96 ? -5.591 -2.430 4.504 1.00 92.88 96 PHE A N 1
ATOM 688 C CA . PHE A 1 96 ? -5.019 -3.321 5.502 1.00 92.88 96 PHE A CA 1
ATOM 689 C C . PHE A 1 96 ? -4.793 -2.626 6.843 1.00 92.88 96 PHE A C 1
ATOM 691 O O . PHE A 1 96 ? -5.208 -3.158 7.870 1.00 92.88 96 PHE A O 1
ATOM 698 N N . LEU A 1 97 ? -4.247 -1.409 6.841 1.00 92.31 97 LEU A N 1
ATOM 699 C CA . LEU A 1 97 ? -4.058 -0.616 8.059 1.00 92.31 97 LEU A CA 1
ATOM 700 C C . LEU A 1 97 ? -5.370 -0.395 8.802 1.00 92.31 97 LEU A C 1
ATOM 702 O O . LEU A 1 97 ? -5.460 -0.664 9.998 1.00 92.31 97 LEU A O 1
ATOM 706 N N . HIS A 1 98 ? -6.407 0.028 8.078 1.00 92.75 98 HIS A N 1
ATOM 707 C CA . HIS A 1 98 ? -7.718 0.262 8.676 1.00 92.75 98 HIS A CA 1
ATOM 708 C C . HIS A 1 98 ? -8.327 -1.048 9.198 1.00 92.75 98 HIS A C 1
ATOM 710 O O . HIS A 1 98 ? -8.851 -1.063 10.307 1.00 92.75 98 HIS A O 1
ATOM 716 N N . MET A 1 99 ? -8.200 -2.172 8.481 1.00 94.75 99 MET A N 1
ATOM 717 C CA . MET A 1 99 ? -8.662 -3.478 8.981 1.00 94.75 99 MET A CA 1
ATOM 718 C C . MET A 1 99 ? -8.025 -3.837 10.333 1.00 94.75 99 MET A C 1
ATOM 720 O O . MET A 1 99 ? -8.745 -4.213 11.260 1.00 94.75 99 MET A O 1
ATOM 724 N N . 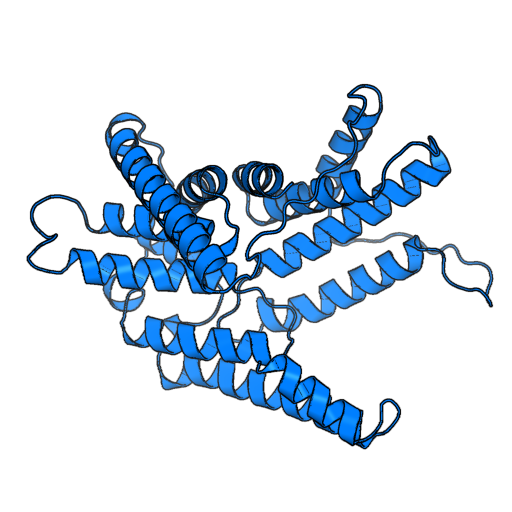ILE A 1 100 ? -6.710 -3.655 10.486 1.00 94.31 100 ILE A N 1
ATOM 725 C CA . ILE A 1 100 ? -6.025 -3.930 11.757 1.00 94.31 100 ILE A CA 1
ATOM 726 C C . ILE A 1 100 ? -6.444 -2.937 12.851 1.00 94.31 100 ILE A C 1
ATOM 728 O O . ILE A 1 100 ? -6.637 -3.347 13.993 1.00 94.31 100 ILE A O 1
ATOM 732 N N . SER A 1 101 ? -6.680 -1.661 12.526 1.00 91.75 101 SER A N 1
ATOM 733 C CA . SER A 1 101 ? -7.233 -0.687 13.481 1.00 91.75 101 SER A CA 1
ATOM 734 C C . SER A 1 101 ? -8.609 -1.094 14.010 1.00 91.75 101 SER A C 1
ATOM 736 O O . SER A 1 101 ? -8.868 -0.957 15.204 1.00 91.75 101 SER A O 1
ATOM 738 N N . ILE A 1 102 ? -9.481 -1.631 13.147 1.00 93.75 102 ILE A N 1
ATOM 739 C CA . ILE A 1 102 ? -10.795 -2.146 13.562 1.00 93.75 102 ILE A CA 1
ATOM 740 C C . ILE A 1 102 ? -10.613 -3.335 14.503 1.00 93.75 102 ILE A C 1
ATOM 742 O O . ILE A 1 102 ? -11.248 -3.394 15.552 1.00 93.75 102 ILE A O 1
ATOM 746 N N . MET A 1 103 ? -9.729 -4.272 14.155 1.00 93.81 103 MET A N 1
ATOM 747 C CA . MET A 1 103 ? -9.442 -5.427 15.006 1.00 93.81 103 MET A CA 1
ATOM 748 C C . MET A 1 103 ? -8.887 -5.002 16.371 1.00 93.81 103 MET A C 1
ATOM 750 O O . MET A 1 103 ? -9.314 -5.542 17.388 1.00 93.81 103 MET A O 1
ATOM 754 N N . ALA A 1 104 ? -7.998 -4.009 16.406 1.00 91.56 104 ALA A N 1
ATOM 755 C CA . ALA A 1 104 ? -7.414 -3.486 17.636 1.00 91.56 104 ALA A CA 1
ATOM 756 C C . ALA A 1 104 ? -8.453 -2.817 18.554 1.00 91.56 104 ALA A C 1
ATOM 758 O O . ALA A 1 104 ? -8.466 -3.097 19.749 1.00 91.56 104 ALA A O 1
ATOM 759 N N . ASP A 1 105 ? -9.362 -2.004 18.005 1.00 90.88 105 ASP A N 1
ATOM 760 C CA . ASP A 1 105 ? -10.476 -1.392 18.754 1.00 90.88 105 ASP A CA 1
ATOM 761 C C . ASP A 1 105 ? -11.429 -2.438 19.348 1.00 90.88 105 ASP A C 1
ATOM 763 O O . ASP A 1 105 ? -11.880 -2.339 20.489 1.00 90.88 105 ASP A O 1
ATOM 767 N N . LYS A 1 106 ? -11.719 -3.501 18.593 1.00 91.12 106 LYS A N 1
ATOM 768 C CA . LYS A 1 106 ? -12.568 -4.588 19.095 1.00 91.12 106 LYS A CA 1
ATOM 769 C C . LYS A 1 106 ? -11.871 -5.437 20.145 1.00 91.12 106 LYS A C 1
ATOM 771 O O . LYS A 1 106 ? -12.526 -5.874 21.091 1.00 91.12 106 LYS A O 1
ATOM 776 N N . LEU A 1 107 ? -10.560 -5.625 20.014 1.00 90.00 107 LEU A N 1
ATOM 777 C CA . LEU A 1 107 ? -9.753 -6.319 21.007 1.00 90.00 107 LEU A CA 1
ATOM 778 C C . LEU A 1 107 ? -9.671 -5.521 22.316 1.00 90.00 107 LEU A C 1
ATOM 780 O O . LEU A 1 107 ? -9.848 -6.107 23.383 1.00 90.00 107 LEU A O 1
ATOM 784 N N . SER A 1 108 ? -9.495 -4.195 22.251 1.00 88.00 108 SER A N 1
ATOM 785 C CA . SER A 1 108 ? -9.442 -3.336 23.445 1.00 88.00 108 SER A CA 1
ATOM 786 C C . SER A 1 108 ? -10.766 -3.303 24.212 1.00 88.00 108 SER A C 1
ATOM 788 O O . SER A 1 108 ? -10.785 -3.133 25.431 1.00 88.00 108 SER A O 1
ATOM 790 N N . GLY A 1 109 ? -11.886 -3.533 23.520 1.00 84.81 109 GLY A N 1
ATOM 791 C CA . GLY A 1 109 ? -13.210 -3.633 24.129 1.00 84.81 109 GLY A CA 1
ATOM 792 C C . GLY A 1 109 ? -13.441 -4.879 24.998 1.00 84.81 109 GLY A C 1
ATOM 793 O O . GLY A 1 109 ? -14.406 -4.888 25.770 1.00 84.81 109 GLY A O 1
ATOM 794 N N . LEU A 1 110 ? -12.599 -5.918 24.900 1.00 86.56 110 LEU A N 1
ATOM 795 C CA . LEU A 1 110 ? -12.752 -7.150 25.681 1.00 86.56 110 LEU A CA 1
ATOM 796 C C . LEU A 1 110 ? -12.369 -6.935 27.153 1.00 86.56 110 LEU A C 1
ATOM 798 O O . LEU A 1 110 ? -11.441 -6.198 27.483 1.00 86.56 110 LEU A O 1
ATOM 802 N N . SER A 1 111 ? -13.054 -7.635 28.060 1.00 79.25 111 SER A N 1
ATOM 803 C CA . SER A 1 111 ? -12.875 -7.500 29.516 1.00 79.25 111 SER A CA 1
ATOM 804 C C . SER A 1 111 ? -11.447 -7.766 30.004 1.00 79.25 111 SER A C 1
ATOM 806 O O . SER A 1 111 ? -11.042 -7.195 31.011 1.00 79.25 111 SER A O 1
ATOM 808 N N . VAL A 1 112 ? -10.681 -8.583 29.278 1.00 83.06 112 VAL A N 1
ATOM 809 C CA . VAL A 1 112 ? -9.278 -8.909 29.582 1.00 83.06 112 VAL A CA 1
ATOM 810 C C . VAL A 1 112 ? -8.340 -7.715 29.342 1.00 83.06 112 VAL A C 1
ATOM 812 O O . VAL A 1 112 ? -7.346 -7.575 30.046 1.00 83.06 112 VAL A O 1
ATOM 815 N N . PHE A 1 113 ? -8.666 -6.835 28.387 1.00 76.94 113 PHE A N 1
ATOM 816 C CA . PHE A 1 113 ? -7.805 -5.726 27.938 1.00 76.94 113 PHE A CA 1
ATOM 817 C C . PHE A 1 113 ? -8.281 -4.337 28.400 1.00 76.94 113 PHE A C 1
ATOM 819 O O . PHE A 1 113 ? -7.539 -3.358 28.302 1.00 76.94 113 PHE A O 1
ATOM 826 N N . ARG A 1 114 ? -9.498 -4.260 28.955 1.00 65.69 114 ARG A N 1
ATOM 827 C CA . ARG A 1 114 ? -10.113 -3.045 29.515 1.00 65.69 114 ARG A CA 1
ATOM 828 C C . ARG A 1 114 ? -9.363 -2.324 30.653 1.00 65.69 114 ARG A C 1
ATOM 830 O O . ARG A 1 114 ? -9.596 -1.124 30.764 1.00 65.69 114 ARG A O 1
ATOM 837 N N . PRO A 1 115 ? -8.536 -2.950 31.520 1.00 54.69 115 PRO A N 1
ATOM 838 C CA . PRO A 1 115 ? -8.051 -2.238 32.709 1.00 54.69 115 PRO A CA 1
ATOM 839 C C . PRO A 1 115 ? -6.945 -1.195 32.472 1.00 54.69 115 PRO A C 1
ATOM 841 O O . PRO A 1 115 ? -6.672 -0.427 33.390 1.00 54.69 115 PRO A O 1
ATOM 844 N N . THR A 1 116 ? -6.263 -1.183 31.319 1.00 59.12 116 THR A N 1
ATOM 845 C CA . THR A 1 116 ? -4.863 -0.700 31.289 1.00 59.12 116 THR A CA 1
ATOM 846 C C . THR A 1 116 ? -4.495 0.375 30.265 1.00 59.12 116 THR A C 1
ATOM 848 O O . THR A 1 116 ? -3.468 1.020 30.465 1.00 59.12 116 THR A O 1
ATOM 851 N N . ALA A 1 117 ? -5.253 0.591 29.185 1.00 61.97 117 ALA A N 1
ATOM 852 C CA . ALA A 1 117 ? -4.869 1.567 28.158 1.00 61.97 117 ALA A CA 1
ATOM 853 C C . ALA A 1 117 ? -6.071 2.161 27.413 1.00 61.97 117 ALA A C 1
ATOM 855 O O . ALA A 1 117 ? -7.089 1.494 27.227 1.00 61.97 117 ALA A O 1
ATOM 856 N N . ASP A 1 118 ? -5.919 3.404 26.950 1.00 74.94 118 ASP A N 1
ATOM 857 C CA . ASP A 1 118 ? -6.889 4.065 26.078 1.00 74.94 118 ASP A CA 1
ATOM 858 C C . ASP A 1 118 ? -7.061 3.276 24.772 1.00 74.94 118 ASP A C 1
ATOM 860 O O . ASP A 1 118 ? -6.092 2.7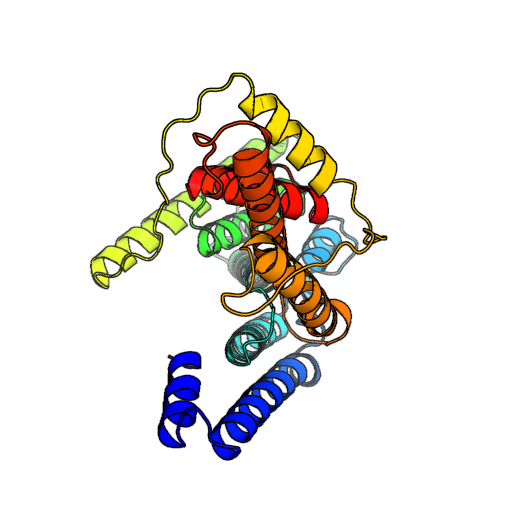77 24.193 1.00 74.94 118 ASP A O 1
ATOM 864 N N . ASN A 1 119 ? -8.288 3.212 24.245 1.00 76.62 119 ASN A N 1
ATOM 865 C CA . ASN A 1 119 ? -8.578 2.514 22.981 1.00 76.62 119 ASN A CA 1
ATOM 866 C C . ASN A 1 119 ? -7.677 2.991 21.827 1.00 76.62 119 ASN A C 1
ATOM 868 O O . ASN A 1 119 ? -7.271 2.203 20.973 1.00 76.62 119 ASN A O 1
ATOM 872 N N . PHE A 1 120 ? -7.302 4.272 21.827 1.00 81.12 120 PHE A N 1
ATOM 873 C CA . PHE A 1 120 ? -6.412 4.846 20.822 1.00 81.12 120 PHE A CA 1
ATOM 874 C C . PHE A 1 120 ? -4.987 4.296 20.872 1.00 81.12 120 PHE A C 1
ATOM 876 O O . PHE A 1 120 ? -4.345 4.210 19.827 1.00 81.12 120 PHE A O 1
ATOM 883 N N . THR A 1 121 ? -4.502 3.872 22.037 1.00 82.94 121 THR A N 1
ATOM 884 C CA . THR A 1 121 ? -3.193 3.226 22.166 1.00 82.94 121 THR A CA 1
ATOM 885 C C . THR A 1 121 ? -3.174 1.889 21.427 1.00 82.94 121 THR A C 1
ATOM 887 O O . THR A 1 121 ? -2.270 1.637 20.629 1.00 82.94 121 THR A O 1
ATOM 890 N N . TYR A 1 122 ? -4.219 1.073 21.595 1.00 86.62 122 TYR A N 1
ATOM 891 C CA . TYR A 1 122 ? -4.371 -0.178 20.848 1.00 86.62 122 TYR A CA 1
ATOM 892 C C . TYR A 1 122 ? -4.495 0.072 19.344 1.00 86.62 122 TYR A C 1
ATOM 894 O O . TYR A 1 122 ? -3.846 -0.613 18.556 1.00 86.62 122 TYR A O 1
ATOM 902 N N . ILE A 1 123 ? -5.269 1.083 18.935 1.00 87.88 123 ILE A N 1
ATOM 903 C CA . ILE A 1 123 ? -5.417 1.454 17.522 1.00 87.88 123 ILE A CA 1
ATOM 904 C C . ILE A 1 123 ? -4.067 1.871 16.916 1.00 87.88 123 ILE A C 1
ATOM 906 O O . ILE A 1 123 ? -3.727 1.387 15.839 1.00 87.88 123 ILE A O 1
ATOM 910 N N . ARG A 1 124 ? -3.270 2.709 17.596 1.00 86.62 124 ARG A N 1
ATOM 911 C CA . ARG A 1 124 ? -1.937 3.148 17.129 1.00 86.62 124 ARG A 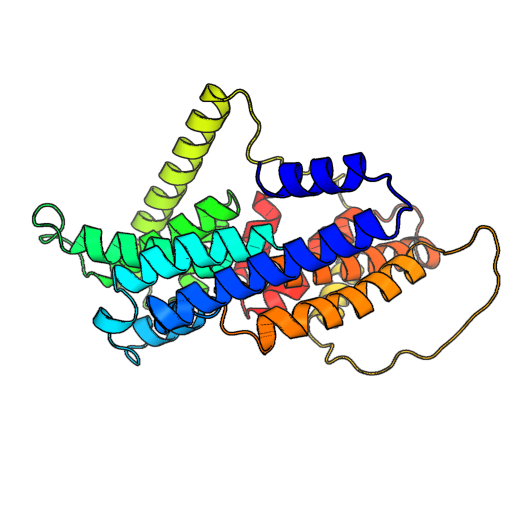CA 1
ATOM 912 C C . ARG A 1 124 ? -0.956 1.982 16.984 1.00 86.62 124 ARG A C 1
ATOM 914 O O . ARG A 1 124 ? -0.283 1.875 15.955 1.00 86.62 124 ARG A O 1
ATOM 921 N N . ALA A 1 125 ? -0.923 1.083 17.969 1.00 89.12 125 ALA A N 1
ATOM 922 C CA . ALA A 1 125 ? -0.116 -0.135 17.906 1.00 89.12 125 ALA A CA 1
ATOM 923 C C . ALA A 1 125 ? -0.599 -1.083 16.792 1.00 89.12 125 ALA A C 1
ATOM 925 O O . ALA A 1 125 ? 0.214 -1.717 16.119 1.00 89.12 125 ALA A O 1
ATOM 926 N N . GLY A 1 126 ? -1.913 -1.146 16.558 1.00 91.31 126 GLY A N 1
ATOM 927 C CA . GLY A 1 126 ? -2.523 -1.881 15.453 1.00 91.31 126 GLY A CA 1
ATOM 928 C C . GLY A 1 126 ? -2.129 -1.322 14.087 1.00 91.31 126 GLY A C 1
ATOM 929 O O . GLY A 1 126 ? -1.741 -2.088 13.212 1.00 91.31 126 GLY A O 1
ATOM 930 N N . VAL A 1 127 ? -2.145 0.003 13.907 1.00 90.81 127 VAL A N 1
ATOM 931 C CA . VAL A 1 127 ? -1.664 0.641 12.669 1.00 90.81 127 VAL A CA 1
ATOM 932 C C . VAL A 1 127 ? -0.192 0.293 12.437 1.00 90.81 127 VAL A C 1
ATOM 934 O O . VAL A 1 127 ? 0.133 -0.194 11.360 1.00 90.81 127 VAL A O 1
ATOM 937 N N . ALA A 1 128 ? 0.679 0.441 13.442 1.00 92.38 128 ALA A N 1
ATOM 938 C CA . ALA A 1 128 ? 2.104 0.100 13.324 1.00 92.38 128 ALA A CA 1
ATOM 939 C C . ALA A 1 128 ? 2.331 -1.371 12.938 1.00 92.38 128 ALA A C 1
ATOM 941 O O . ALA A 1 128 ? 3.085 -1.666 12.004 1.00 92.38 128 ALA A O 1
ATOM 942 N N . CYS A 1 129 ? 1.618 -2.288 13.598 1.00 94.06 129 CYS A N 1
ATOM 943 C CA . CYS A 1 129 ? 1.616 -3.711 13.273 1.00 94.06 129 CYS A CA 1
ATOM 944 C C . CYS A 1 129 ? 1.124 -3.961 11.840 1.00 94.06 129 CYS A C 1
ATOM 946 O O . CYS A 1 129 ? 1.732 -4.734 11.107 1.00 94.06 129 CYS A O 1
ATOM 948 N N . GLY A 1 130 ? 0.076 -3.258 11.403 1.00 93.06 130 GLY A N 1
ATOM 949 C CA . GLY A 1 130 ? -0.465 -3.340 10.050 1.00 93.06 130 GLY A CA 1
ATOM 950 C C . GLY A 1 130 ? 0.537 -2.911 8.978 1.00 93.06 130 GLY A C 1
ATOM 951 O O . GLY A 1 130 ? 0.713 -3.638 8.005 1.00 93.06 130 GLY A O 1
ATOM 952 N N . VAL A 1 131 ? 1.240 -1.786 9.172 1.00 91.88 131 VAL A N 1
ATOM 953 C CA . VAL A 1 131 ? 2.294 -1.326 8.243 1.00 91.88 131 VAL A CA 1
ATOM 954 C C . VAL A 1 131 ? 3.411 -2.368 8.183 1.00 91.88 131 VAL A C 1
ATOM 956 O O . VAL A 1 131 ? 3.829 -2.795 7.109 1.00 91.88 131 VAL A O 1
ATOM 959 N N . THR A 1 132 ? 3.839 -2.835 9.357 1.00 93.56 132 THR A N 1
ATOM 960 C CA . THR A 1 132 ? 4.897 -3.841 9.499 1.00 93.56 132 THR A CA 1
ATOM 961 C C . THR A 1 132 ? 4.520 -5.151 8.817 1.00 93.56 132 THR A C 1
ATOM 963 O O . THR A 1 132 ? 5.348 -5.769 8.162 1.00 93.56 132 THR A O 1
ATOM 966 N N . ALA A 1 133 ? 3.263 -5.575 8.923 1.00 92.38 133 ALA A N 1
ATOM 967 C CA . ALA A 1 133 ? 2.783 -6.794 8.292 1.00 92.38 133 ALA A CA 1
ATOM 968 C C . ALA A 1 133 ? 2.745 -6.705 6.768 1.00 92.38 133 ALA A C 1
ATOM 970 O O . ALA A 1 133 ? 2.831 -7.730 6.090 1.00 92.38 133 ALA A O 1
ATOM 971 N N . VAL A 1 134 ? 2.595 -5.499 6.218 1.00 89.12 134 VAL A N 1
ATOM 972 C CA . VAL A 1 134 ? 2.604 -5.329 4.773 1.00 89.12 134 VAL A CA 1
ATOM 973 C C . VAL A 1 134 ? 4.020 -5.208 4.219 1.00 89.12 134 VAL A C 1
ATOM 975 O O . VAL A 1 134 ? 4.332 -5.901 3.249 1.00 89.12 134 VAL A O 1
ATOM 978 N N . PHE A 1 135 ? 4.858 -4.364 4.817 1.00 87.38 135 PHE A N 1
ATOM 979 C CA . PHE A 1 135 ? 6.198 -4.095 4.296 1.00 87.38 135 PHE A CA 1
ATOM 980 C C . PHE A 1 135 ? 7.284 -4.997 4.883 1.00 87.38 135 PHE A C 1
ATOM 982 O O . PHE A 1 135 ? 8.386 -5.020 4.363 1.00 87.38 135 PHE A O 1
ATOM 989 N N . GLY A 1 136 ? 7.025 -5.715 5.975 1.00 88.75 136 GLY A N 1
ATOM 990 C CA . GLY A 1 136 ? 8.068 -6.450 6.701 1.00 88.75 136 GLY A CA 1
ATOM 991 C C . GLY A 1 136 ? 9.050 -5.543 7.452 1.00 88.75 136 GLY A C 1
ATOM 992 O O . GLY A 1 136 ? 10.062 -6.028 7.945 1.00 88.75 136 GLY A O 1
ATOM 993 N N . SER A 1 137 ? 8.741 -4.246 7.554 1.00 90.81 137 SER A N 1
ATOM 994 C CA . SER A 1 137 ? 9.586 -3.204 8.139 1.00 90.81 137 SER A CA 1
ATOM 995 C C . SER A 1 137 ? 9.062 -2.795 9.528 1.00 90.81 137 SER A C 1
ATOM 997 O O . SER A 1 137 ? 8.073 -2.054 9.607 1.00 90.81 137 SER A O 1
ATOM 999 N N . PRO A 1 138 ? 9.641 -3.295 10.640 1.00 93.00 138 PRO A N 1
ATOM 1000 C CA . PRO A 1 138 ? 9.155 -2.983 11.980 1.00 93.00 138 PRO A CA 1
ATOM 1001 C C . PRO A 1 138 ? 9.431 -1.535 12.395 1.00 93.00 138 PRO A C 1
ATOM 1003 O O . PRO A 1 138 ? 8.527 -0.894 12.933 1.00 93.00 138 PRO A O 1
ATOM 1006 N N . LEU A 1 139 ? 10.630 -0.986 12.151 1.00 92.38 139 LEU A N 1
ATOM 1007 C CA . LEU A 1 139 ? 10.935 0.393 12.561 1.00 92.38 139 LEU A CA 1
ATOM 1008 C C . LEU A 1 139 ? 10.257 1.395 11.631 1.00 92.38 139 LEU A C 1
ATOM 1010 O O . LEU A 1 139 ? 9.627 2.346 12.101 1.00 92.38 139 LEU A O 1
ATOM 1014 N N . GLY A 1 140 ? 10.318 1.144 10.321 1.00 91.50 140 GLY A N 1
ATOM 1015 C CA . GLY A 1 140 ? 9.622 1.958 9.331 1.00 91.50 140 GLY A CA 1
ATOM 1016 C C . GLY A 1 140 ? 8.109 1.954 9.554 1.00 91.50 140 GLY A C 1
ATOM 1017 O O . GLY A 1 140 ? 7.478 3.007 9.490 1.00 91.50 140 GLY A O 1
ATOM 1018 N N . GLY A 1 141 ? 7.530 0.810 9.932 1.00 91.06 141 GLY A N 1
ATOM 1019 C CA . GLY A 1 141 ? 6.108 0.697 10.243 1.00 91.06 141 GLY A CA 1
ATOM 1020 C C . GLY A 1 141 ? 5.659 1.476 11.479 1.00 91.06 141 GLY A C 1
ATOM 1021 O O . GLY A 1 141 ? 4.597 2.103 11.459 1.00 91.06 141 GLY A O 1
ATOM 1022 N N . VAL A 1 142 ? 6.472 1.495 12.538 1.00 91.81 142 VAL A N 1
ATOM 1023 C CA . VAL A 1 142 ? 6.199 2.308 13.734 1.00 91.81 142 VAL A CA 1
ATOM 1024 C C . VAL A 1 142 ? 6.292 3.797 13.411 1.00 91.81 142 VAL A C 1
ATOM 1026 O O . VAL A 1 142 ? 5.378 4.544 13.756 1.00 91.81 142 VAL A O 1
ATOM 1029 N N . LEU A 1 143 ? 7.345 4.227 12.710 1.00 91.25 143 LEU A N 1
ATOM 1030 C CA . LEU A 1 143 ? 7.510 5.628 12.315 1.00 91.25 143 LEU A CA 1
ATOM 1031 C C . LEU A 1 143 ? 6.377 6.088 11.393 1.00 91.25 143 LEU A C 1
ATOM 1033 O O . LEU A 1 143 ? 5.795 7.145 11.624 1.00 91.25 143 LEU A O 1
ATOM 1037 N N . PHE A 1 144 ? 6.004 5.267 10.408 1.00 88.88 144 PHE A N 1
ATOM 1038 C CA . PHE A 1 144 ? 4.901 5.570 9.498 1.00 88.88 144 PHE A CA 1
ATOM 1039 C C . PHE A 1 144 ? 3.574 5.656 10.236 1.00 88.88 144 PHE A C 1
ATOM 1041 O O . PHE A 1 144 ? 2.797 6.577 9.991 1.00 88.88 144 PHE A O 1
ATOM 1048 N N . SER A 1 145 ? 3.321 4.739 11.178 1.00 87.31 145 SER A N 1
ATOM 1049 C CA . SER A 1 145 ? 2.149 4.829 12.045 1.00 87.31 145 SER A CA 1
ATOM 1050 C C . SER A 1 145 ? 2.126 6.177 12.746 1.00 87.31 145 SER A C 1
ATOM 1052 O O . SER A 1 145 ? 1.139 6.888 12.622 1.00 87.31 145 SER A O 1
ATOM 1054 N N . ILE A 1 146 ? 3.211 6.597 13.394 1.00 85.31 146 ILE A N 1
ATOM 1055 C CA . ILE A 1 146 ? 3.246 7.866 14.129 1.00 85.31 146 ILE A CA 1
ATOM 1056 C C . ILE A 1 146 ? 3.031 9.073 13.202 1.00 85.31 146 ILE A C 1
ATOM 1058 O O . ILE A 1 146 ? 2.190 9.921 13.502 1.00 85.31 146 ILE A O 1
ATOM 1062 N N . GLU A 1 147 ? 3.717 9.144 12.062 1.00 85.56 147 GLU A N 1
ATOM 1063 C CA . GLU A 1 147 ? 3.575 10.246 11.095 1.00 85.56 147 GLU A CA 1
ATOM 1064 C C . GLU A 1 147 ? 2.157 10.338 10.513 1.00 85.56 147 GLU A C 1
ATOM 1066 O O . GLU A 1 147 ? 1.630 11.422 10.258 1.00 85.56 147 GLU A O 1
ATOM 1071 N N . VAL A 1 148 ? 1.510 9.190 10.314 1.00 75.19 148 VAL A N 1
ATOM 1072 C CA . VAL A 1 148 ? 0.164 9.117 9.746 1.00 75.19 148 VAL A CA 1
ATOM 1073 C C . VAL A 1 148 ? -0.924 9.238 10.813 1.00 75.19 148 VAL A C 1
ATOM 1075 O O . VAL A 1 148 ? -2.044 9.594 10.468 1.00 75.19 148 VAL A O 1
ATOM 1078 N N . THR A 1 149 ? -0.640 8.987 12.090 1.00 70.38 149 THR A N 1
ATOM 1079 C CA . THR A 1 149 ? -1.657 8.916 13.156 1.00 70.38 149 THR A CA 1
ATOM 1080 C C . THR A 1 149 ? -1.595 10.0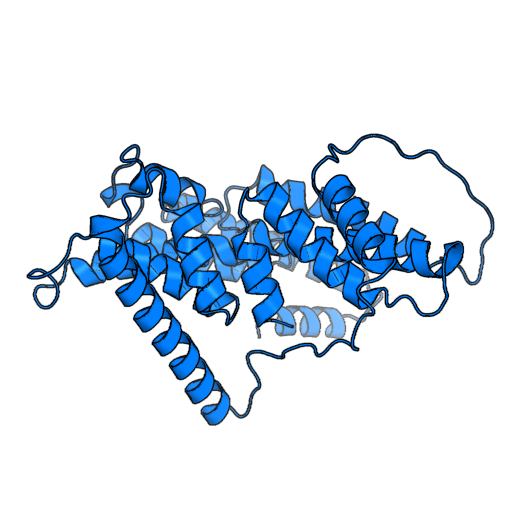52 14.176 1.00 70.38 149 THR A C 1
ATOM 1082 O O . THR A 1 149 ? -2.576 10.266 14.890 1.00 70.38 149 THR A O 1
ATOM 1085 N N . SER A 1 150 ? -0.496 10.807 14.253 1.00 64.31 150 SER A N 1
ATOM 1086 C CA . SER A 1 150 ? -0.326 11.892 15.228 1.00 64.31 150 SER A CA 1
ATOM 1087 C C . SER A 1 150 ? -0.438 13.284 14.585 1.00 64.31 150 SER A C 1
ATOM 1089 O O . SER A 1 150 ? 0.176 13.563 13.562 1.00 64.31 150 SER A O 1
ATOM 1091 N N . GLN A 1 151 ? -1.236 14.176 15.190 1.00 55.56 151 GLN A N 1
ATOM 1092 C CA . GLN A 1 151 ? -1.231 15.620 14.877 1.00 55.56 151 GLN A CA 1
ATOM 1093 C C . GLN A 1 151 ? -0.411 16.439 15.888 1.00 55.56 151 GLN A C 1
ATOM 1095 O O . GLN A 1 151 ? 0.078 17.513 15.556 1.00 55.56 151 GLN A O 1
ATOM 1100 N N . TYR A 1 152 ? -0.234 15.925 17.111 1.00 53.41 152 TYR A N 1
ATOM 1101 C CA . TYR A 1 152 ? 0.556 16.547 18.172 1.00 53.41 152 TYR A CA 1
ATOM 1102 C C . TYR A 1 152 ? 1.498 15.521 18.801 1.00 53.41 152 TYR A C 1
ATOM 1104 O O . TYR A 1 152 ? 1.056 14.544 19.405 1.00 53.41 152 TYR A O 1
ATOM 1112 N N . TYR A 1 153 ? 2.800 15.772 18.676 1.00 48.81 153 TYR A N 1
ATOM 1113 C CA . TYR A 1 153 ? 3.864 14.917 19.196 1.00 48.81 153 TYR A CA 1
ATOM 1114 C C . TYR A 1 153 ? 4.159 15.276 20.664 1.00 48.81 153 TYR A C 1
ATOM 1116 O O . TYR A 1 153 ? 5.097 16.007 20.980 1.00 48.81 153 TYR A O 1
ATOM 1124 N N . ALA A 1 154 ? 3.327 14.806 21.597 1.00 41.53 154 ALA A N 1
ATOM 1125 C CA . ALA A 1 154 ? 3.581 14.978 23.029 1.00 41.53 154 ALA A CA 1
ATOM 1126 C C . ALA A 1 154 ? 4.499 13.851 23.541 1.00 41.53 154 ALA A C 1
ATOM 1128 O O . ALA A 1 154 ? 4.046 12.855 24.103 1.00 41.53 154 ALA A O 1
ATOM 1129 N N . ILE A 1 155 ? 5.813 14.048 23.374 1.00 49.25 155 ILE A N 1
ATOM 1130 C CA . ILE A 1 155 ? 6.919 13.101 23.653 1.00 49.25 155 ILE A CA 1
ATOM 1131 C C . ILE A 1 155 ? 6.828 12.408 25.035 1.00 49.25 155 ILE A C 1
ATOM 1133 O O . ILE A 1 155 ? 7.358 11.315 25.221 1.00 49.25 155 ILE A O 1
ATOM 1137 N N . LYS A 1 156 ? 6.137 13.001 26.020 1.00 39.72 156 LYS A N 1
ATOM 1138 C CA . LYS A 1 156 ? 6.110 12.508 27.408 1.00 39.72 156 LYS A CA 1
ATOM 1139 C C . LYS A 1 156 ? 5.110 11.371 27.682 1.00 39.72 156 LYS A C 1
ATOM 1141 O O . LYS A 1 156 ? 5.373 10.574 28.575 1.00 39.72 156 LYS A O 1
ATOM 1146 N N . TYR A 1 157 ? 4.010 11.274 26.928 1.00 48.97 157 TYR A N 1
ATOM 1147 C CA . TYR A 1 157 ? 3.037 10.167 27.031 1.00 48.97 157 TYR A CA 1
ATOM 1148 C C . TYR A 1 157 ? 3.165 9.165 25.872 1.00 48.97 157 TYR A C 1
ATOM 1150 O O . TYR A 1 157 ? 2.725 8.024 25.987 1.00 48.97 157 TYR A O 1
ATOM 1158 N N . ASP A 1 158 ? 3.821 9.563 24.777 1.00 56.16 158 ASP A N 1
ATOM 1159 C CA . ASP A 1 158 ? 3.964 8.740 23.573 1.00 56.16 158 ASP A CA 1
ATOM 1160 C C . ASP A 1 158 ? 5.137 7.756 23.606 1.00 56.16 158 ASP A C 1
ATOM 1162 O O . ASP A 1 158 ? 5.143 6.810 22.826 1.00 56.16 158 ASP A O 1
ATOM 1166 N N . SER A 1 159 ? 6.116 7.910 24.507 1.00 56.12 159 SER A N 1
ATOM 1167 C CA . SER A 1 159 ? 7.249 6.973 24.578 1.00 56.12 159 SER A CA 1
ATOM 1168 C C . SER A 1 159 ? 6.800 5.552 24.936 1.00 56.12 159 SER A C 1
ATOM 1170 O O . SER A 1 159 ? 7.279 4.589 24.345 1.00 56.12 159 SER A O 1
ATOM 1172 N N . LEU A 1 160 ? 5.819 5.408 25.833 1.00 61.81 160 LEU A N 1
ATOM 1173 C CA . LEU A 1 160 ? 5.196 4.124 26.170 1.00 61.81 160 LEU A CA 1
ATOM 1174 C C . LEU A 1 160 ? 4.388 3.547 24.997 1.00 61.81 160 LEU A C 1
ATOM 1176 O O . LEU A 1 160 ? 4.516 2.359 24.704 1.00 61.81 160 LEU A O 1
ATOM 1180 N N . ASN A 1 161 ? 3.625 4.381 24.282 1.00 74.06 161 ASN A N 1
ATOM 1181 C CA . ASN A 1 161 ? 2.881 3.962 23.085 1.00 74.06 161 ASN A CA 1
ATOM 1182 C C . ASN A 1 161 ? 3.825 3.529 21.949 1.00 74.06 161 ASN A C 1
ATOM 1184 O O . ASN A 1 161 ? 3.528 2.591 21.203 1.00 74.06 161 ASN A O 1
ATOM 1188 N N . LEU A 1 162 ? 4.980 4.188 21.833 1.00 82.75 162 LEU A N 1
ATOM 1189 C CA . LEU A 1 162 ? 6.030 3.849 20.881 1.00 82.75 162 LEU A CA 1
ATOM 1190 C C . LEU A 1 162 ? 6.627 2.484 21.214 1.00 82.75 162 LEU A C 1
ATOM 1192 O O . LEU A 1 162 ? 6.666 1.623 20.341 1.00 82.75 162 LEU A O 1
ATOM 1196 N N . TRP A 1 163 ? 7.010 2.238 22.472 1.00 84.69 163 TRP A N 1
ATOM 1197 C CA . TRP A 1 163 ? 7.531 0.931 22.887 1.00 84.69 163 TRP A CA 1
ATOM 1198 C C . TRP A 1 163 ? 6.529 -0.200 22.649 1.00 84.69 163 TRP A C 1
ATOM 1200 O O . TRP A 1 163 ? 6.906 -1.255 22.145 1.00 84.69 163 TRP A O 1
ATOM 1210 N N . GLN A 1 164 ? 5.246 0.022 22.935 1.00 87.31 164 GLN A N 1
ATOM 1211 C CA . GLN A 1 164 ? 4.194 -0.959 22.652 1.00 87.31 164 GLN A CA 1
ATOM 1212 C C . GLN A 1 164 ? 4.050 -1.236 21.150 1.00 87.31 164 GLN A C 1
ATOM 1214 O O . GLN A 1 164 ? 3.906 -2.391 20.748 1.00 87.31 164 GLN A O 1
ATOM 1219 N N . SER A 1 165 ? 4.145 -0.196 20.317 1.00 89.31 165 SER A N 1
ATOM 1220 C CA . SER A 1 165 ? 4.115 -0.330 18.857 1.00 89.31 165 SER A CA 1
ATOM 1221 C C . SER A 1 165 ? 5.338 -1.092 18.339 1.00 89.31 165 SER A C 1
ATOM 1223 O O . SER A 1 165 ? 5.179 -2.011 17.544 1.00 89.31 165 SER A O 1
ATOM 1225 N N . VAL A 1 166 ? 6.539 -0.795 18.849 1.00 91.69 166 VAL A N 1
ATOM 1226 C CA . VAL A 1 166 ? 7.783 -1.509 18.505 1.00 91.69 166 VAL A CA 1
ATOM 1227 C C . VAL A 1 166 ? 7.698 -2.985 18.886 1.00 91.69 166 VAL A C 1
ATOM 1229 O O . VAL A 1 166 ? 8.041 -3.844 18.074 1.00 91.69 166 VAL A O 1
ATOM 1232 N N . ILE A 1 167 ? 7.209 -3.302 20.088 1.00 92.25 167 ILE A N 1
ATOM 1233 C CA . ILE A 1 167 ? 7.035 -4.690 20.537 1.00 92.25 167 ILE A CA 1
ATOM 1234 C C . ILE A 1 167 ? 6.020 -5.412 19.641 1.00 92.25 167 ILE A C 1
ATOM 1236 O O . ILE A 1 167 ? 6.309 -6.501 19.151 1.00 92.25 167 ILE A O 1
ATOM 1240 N N . SER A 1 168 ? 4.867 -4.793 19.370 1.00 92.06 168 SER A N 1
ATOM 1241 C CA . SER A 1 168 ? 3.823 -5.349 18.496 1.00 92.06 168 SER A CA 1
ATOM 1242 C C . SER A 1 168 ? 4.340 -5.627 17.076 1.00 92.06 168 SER A C 1
ATOM 1244 O O . SER A 1 168 ? 4.178 -6.731 16.549 1.00 92.06 168 SER A O 1
ATOM 1246 N N . SER A 1 169 ? 5.044 -4.665 16.476 1.00 93.94 169 SER A N 1
ATOM 1247 C CA . SER A 1 169 ? 5.690 -4.802 15.168 1.00 93.94 169 SER A CA 1
ATOM 1248 C C . SER A 1 169 ? 6.771 -5.885 15.155 1.00 93.94 169 SER A C 1
ATOM 1250 O O . SER A 1 169 ? 6.834 -6.686 14.224 1.00 93.94 169 SER A O 1
ATOM 1252 N N . SER A 1 170 ? 7.583 -5.982 16.208 1.00 93.38 170 SER A N 1
ATOM 1253 C CA . SER A 1 170 ? 8.622 -7.015 16.317 1.00 93.38 170 SER A CA 1
ATOM 1254 C C . SER A 1 170 ? 8.013 -8.418 16.396 1.00 93.38 170 SER A C 1
ATOM 1256 O O . SER A 1 170 ? 8.441 -9.323 15.681 1.00 93.38 170 SER A O 1
ATOM 1258 N N . VAL A 1 171 ? 6.959 -8.599 17.200 1.00 94.81 171 VAL A N 1
ATOM 1259 C CA . VAL A 1 171 ? 6.213 -9.867 17.290 1.00 94.81 171 VAL A CA 1
ATOM 1260 C C . VAL A 1 171 ? 5.565 -10.226 15.950 1.00 94.81 171 VAL A C 1
ATOM 1262 O O . VAL A 1 171 ? 5.555 -11.395 15.561 1.00 94.81 171 VAL A O 1
ATOM 1265 N N . CYS A 1 172 ? 5.076 -9.233 15.206 1.00 93.88 172 CYS A N 1
ATOM 1266 C CA . CYS A 1 172 ? 4.548 -9.425 13.860 1.00 93.88 172 CYS A CA 1
ATOM 1267 C C . CYS A 1 172 ? 5.609 -9.999 12.905 1.00 93.88 172 CYS A C 1
ATOM 1269 O O . CYS A 1 172 ? 5.364 -11.022 12.265 1.00 93.88 172 CYS A O 1
ATOM 1271 N N . VAL A 1 173 ? 6.808 -9.406 12.8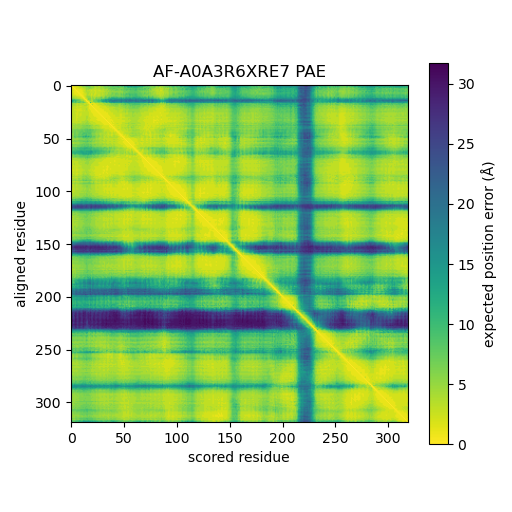51 1.00 91.88 173 VAL A N 1
ATOM 1272 C CA . VAL A 1 173 ? 7.915 -9.912 12.014 1.00 91.88 173 VAL A CA 1
ATOM 1273 C C . VAL A 1 173 ? 8.335 -11.319 12.435 1.00 91.88 173 VAL A C 1
ATOM 1275 O O . VAL A 1 173 ? 8.463 -12.192 11.578 1.00 91.88 173 VAL A O 1
ATOM 1278 N N . LEU A 1 174 ? 8.478 -11.577 13.740 1.00 92.69 174 LEU A N 1
ATOM 1279 C CA . LEU A 1 174 ? 8.791 -12.916 14.255 1.00 92.69 174 LEU A CA 1
ATOM 1280 C C . LEU A 1 174 ? 7.743 -13.948 13.821 1.00 92.69 174 LEU A C 1
ATOM 1282 O O . LEU A 1 174 ? 8.086 -15.053 13.405 1.00 92.69 174 LEU A O 1
ATOM 1286 N N . THR A 1 175 ? 6.462 -13.578 13.850 1.00 92.94 175 THR A N 1
ATOM 1287 C CA . THR A 1 175 ? 5.372 -14.448 13.392 1.00 92.94 175 THR A CA 1
ATOM 1288 C C . THR A 1 175 ? 5.501 -14.758 11.899 1.00 92.94 175 THR A C 1
ATOM 1290 O O . THR A 1 175 ? 5.366 -15.915 11.500 1.00 92.94 175 THR A O 1
ATOM 1293 N N . PHE A 1 176 ? 5.827 -13.765 11.064 1.00 89.19 176 PHE A N 1
ATOM 1294 C CA . PHE A 1 176 ? 6.085 -13.996 9.640 1.00 89.19 176 PHE A CA 1
ATOM 1295 C C . PHE A 1 176 ? 7.310 -14.877 9.390 1.00 89.19 176 PHE A C 1
ATOM 1297 O O . PHE A 1 176 ? 7.257 -15.733 8.509 1.00 89.19 176 PHE A O 1
ATOM 1304 N N . GLN A 1 177 ? 8.378 -14.726 10.175 1.00 87.50 177 GLN A N 1
ATOM 1305 C CA . GLN A 1 177 ? 9.558 -15.590 10.084 1.00 87.50 177 GLN A CA 1
ATOM 1306 C C . GLN A 1 177 ? 9.218 -17.044 10.434 1.00 87.50 177 GLN A C 1
ATOM 1308 O O . GLN A 1 177 ? 9.595 -17.952 9.697 1.00 87.50 177 GLN A O 1
ATOM 1313 N N . ILE A 1 178 ? 8.432 -17.275 11.490 1.00 91.00 178 ILE A N 1
ATOM 1314 C CA . ILE A 1 178 ? 7.952 -18.619 11.845 1.00 91.00 178 ILE A CA 1
ATOM 1315 C C . ILE A 1 178 ? 7.108 -19.206 10.706 1.00 91.00 178 ILE A C 1
ATOM 1317 O O . ILE A 1 178 ? 7.324 -20.346 10.303 1.00 91.00 178 ILE A O 1
ATOM 1321 N N . ILE A 1 179 ? 6.177 -18.433 10.136 1.00 88.75 179 ILE A N 1
ATOM 1322 C CA . ILE A 1 179 ? 5.345 -18.890 9.009 1.00 88.75 179 ILE A CA 1
ATOM 1323 C C . ILE A 1 179 ? 6.198 -19.198 7.771 1.00 88.75 179 ILE A C 1
ATOM 1325 O O . ILE A 1 179 ? 5.927 -20.183 7.085 1.00 88.75 179 ILE A O 1
ATOM 1329 N N . SER A 1 180 ? 7.217 -18.384 7.488 1.00 86.56 180 SER A N 1
ATOM 1330 C CA . SER A 1 180 ? 8.151 -18.592 6.377 1.00 86.56 180 SER A CA 1
ATOM 1331 C C . SER A 1 180 ? 8.886 -19.927 6.512 1.00 86.56 180 SER A C 1
ATOM 1333 O O . SER A 1 180 ? 8.913 -20.705 5.560 1.00 86.56 180 SER A O 1
ATOM 1335 N N . VAL A 1 181 ? 9.369 -20.249 7.718 1.00 89.19 181 VAL A N 1
ATOM 1336 C CA . VAL A 1 181 ? 9.994 -21.546 8.023 1.00 89.19 181 VAL A CA 1
ATOM 1337 C C . VAL A 1 181 ? 8.994 -22.696 7.880 1.00 89.19 181 VAL A C 1
ATOM 1339 O O . VAL A 1 181 ? 9.317 -23.718 7.286 1.00 89.19 181 VAL A O 1
ATOM 1342 N N . LEU A 1 182 ? 7.758 -22.535 8.366 1.00 91.50 182 LEU A N 1
ATOM 1343 C CA . LEU A 1 182 ? 6.729 -23.579 8.270 1.00 91.50 182 LEU A CA 1
ATOM 1344 C C . LEU A 1 182 ? 6.288 -23.864 6.827 1.00 91.50 182 LEU A C 1
ATOM 1346 O O . LEU A 1 182 ? 5.929 -24.996 6.511 1.00 91.50 182 LEU A O 1
ATOM 1350 N N . LYS A 1 183 ? 6.278 -22.846 5.960 1.00 88.19 183 LYS A N 1
ATOM 1351 C CA . LYS A 1 183 ? 5.864 -22.976 4.555 1.00 88.19 183 LYS A CA 1
ATOM 1352 C C . LYS A 1 183 ? 7.013 -23.257 3.588 1.00 88.19 183 LYS A C 1
ATOM 1354 O O . LYS A 1 183 ? 6.729 -23.557 2.436 1.00 88.19 183 LYS A O 1
ATOM 1359 N N . ASN A 1 184 ? 8.268 -23.190 4.040 1.00 83.31 184 ASN A N 1
ATOM 1360 C CA . ASN A 1 184 ? 9.461 -23.212 3.184 1.00 83.31 184 ASN A CA 1
ATOM 1361 C C . ASN A 1 184 ? 9.426 -22.160 2.056 1.00 83.31 184 ASN A C 1
ATOM 1363 O O . ASN A 1 184 ? 10.017 -22.364 1.000 1.00 83.31 184 ASN A O 1
ATOM 1367 N N . ASP A 1 185 ? 8.755 -21.032 2.296 1.00 74.44 185 ASP A N 1
ATOM 1368 C CA . ASP A 1 185 ? 8.611 -19.937 1.336 1.00 74.44 185 ASP A CA 1
ATOM 1369 C C . ASP A 1 185 ? 9.196 -18.655 1.929 1.00 74.44 185 ASP A C 1
ATOM 1371 O O . ASP A 1 185 ? 8.863 -18.267 3.054 1.00 74.44 185 ASP A O 1
ATOM 1375 N N . VAL A 1 186 ? 10.036 -17.960 1.161 1.00 72.31 186 VAL A N 1
ATOM 1376 C CA . VAL A 1 186 ? 10.575 -16.647 1.538 1.00 72.31 186 VAL A CA 1
ATOM 1377 C C . VAL A 1 186 ? 9.495 -15.590 1.300 1.00 72.31 186 VAL A C 1
ATOM 1379 O O . VAL A 1 186 ? 9.145 -15.291 0.161 1.00 72.31 186 VAL A O 1
ATOM 1382 N N . LEU A 1 187 ? 8.937 -15.044 2.385 1.00 64.50 187 LEU A N 1
ATOM 1383 C CA . LEU A 1 187 ? 7.863 -14.038 2.330 1.00 64.50 187 LEU A CA 1
ATOM 1384 C C . LEU A 1 187 ? 8.385 -12.626 2.025 1.00 64.50 187 LEU A C 1
ATOM 1386 O O . LEU A 1 187 ? 7.688 -11.851 1.374 1.00 64.50 187 LEU A O 1
ATOM 1390 N N . PHE A 1 188 ? 9.604 -12.311 2.472 1.00 61.81 188 PHE A N 1
ATOM 1391 C CA . PHE A 1 188 ? 10.272 -11.026 2.257 1.00 61.81 188 PHE A CA 1
ATOM 1392 C C . PHE A 1 188 ? 11.671 -11.277 1.698 1.00 61.81 188 PHE A C 1
ATOM 1394 O O . PHE A 1 188 ? 12.460 -12.004 2.300 1.00 61.81 188 PHE A O 1
ATOM 1401 N N . THR A 1 189 ? 11.966 -10.694 0.537 1.00 61.19 189 THR A N 1
ATOM 1402 C CA . THR A 1 189 ? 13.269 -10.830 -0.128 1.00 61.19 189 THR A CA 1
ATOM 1403 C C . THR A 1 189 ? 13.937 -9.469 -0.117 1.00 61.19 189 THR A C 1
ATOM 1405 O O . THR A 1 189 ? 13.463 -8.568 -0.805 1.00 61.19 189 THR A O 1
ATOM 1408 N N . ASN A 1 190 ? 15.019 -9.328 0.647 1.00 63.44 190 ASN A N 1
ATOM 1409 C CA . ASN A 1 190 ? 15.781 -8.084 0.663 1.00 63.44 190 ASN A CA 1
ATOM 1410 C C . ASN A 1 190 ? 16.668 -8.011 -0.575 1.00 63.44 190 ASN A C 1
ATOM 1412 O O . ASN A 1 190 ? 17.372 -8.970 -0.917 1.00 63.44 190 ASN A O 1
ATOM 1416 N N . THR A 1 191 ? 16.622 -6.876 -1.258 1.00 65.19 191 THR A N 1
ATOM 1417 C CA . THR A 1 191 ? 17.452 -6.631 -2.435 1.00 65.19 191 THR A CA 1
ATOM 1418 C C . THR A 1 191 ? 18.765 -5.994 -2.013 1.00 65.19 191 THR A C 1
ATOM 1420 O O . THR A 1 191 ? 18.806 -4.801 -1.741 1.00 65.19 191 THR A O 1
ATOM 1423 N N . LYS A 1 192 ? 19.851 -6.770 -2.030 1.00 65.44 192 LYS A N 1
ATOM 1424 C CA . LYS A 1 192 ? 21.193 -6.233 -1.782 1.00 65.44 192 LYS A CA 1
ATOM 1425 C C . LYS A 1 192 ? 21.670 -5.431 -2.990 1.00 65.44 192 LYS A C 1
ATOM 1427 O O . LYS A 1 192 ? 21.802 -5.989 -4.082 1.00 65.44 192 LYS A O 1
ATOM 1432 N N . PHE A 1 193 ? 21.942 -4.148 -2.788 1.00 66.12 193 PHE A N 1
ATOM 1433 C CA . PHE A 1 193 ? 22.589 -3.295 -3.785 1.00 66.12 193 PHE A CA 1
ATOM 1434 C C . PHE A 1 193 ? 24.109 -3.324 -3.614 1.00 66.12 193 PHE A C 1
ATOM 1436 O O . PHE A 1 193 ? 24.612 -3.676 -2.549 1.00 66.12 193 PHE A O 1
ATOM 1443 N N . ALA A 1 194 ? 24.834 -3.005 -4.687 1.00 61.78 194 ALA A N 1
ATOM 1444 C CA . ALA A 1 194 ? 26.271 -2.775 -4.603 1.00 61.78 194 ALA A CA 1
ATOM 1445 C C . ALA A 1 194 ? 26.546 -1.505 -3.784 1.00 61.78 194 ALA A C 1
ATOM 1447 O O . ALA A 1 194 ? 25.725 -0.583 -3.788 1.00 61.78 194 ALA A O 1
ATOM 1448 N N . ASP A 1 195 ? 27.690 -1.470 -3.103 1.00 65.50 195 ASP A N 1
ATOM 1449 C CA . ASP A 1 195 ? 28.127 -0.292 -2.358 1.00 65.50 195 ASP A CA 1
ATOM 1450 C C . ASP A 1 195 ? 28.231 0.917 -3.300 1.00 65.50 195 ASP A C 1
ATOM 1452 O O . ASP A 1 195 ? 28.734 0.807 -4.420 1.00 65.50 195 ASP A O 1
ATOM 1456 N N . PHE A 1 196 ? 27.724 2.062 -2.848 1.00 67.00 196 PHE A N 1
ATOM 1457 C CA . PHE A 1 196 ? 27.730 3.317 -3.596 1.00 67.00 196 PHE A CA 1
ATOM 1458 C C . PHE A 1 196 ? 28.791 4.262 -3.035 1.00 67.00 196 PHE A C 1
ATOM 1460 O O . PHE A 1 196 ? 28.968 4.385 -1.819 1.00 67.00 196 PHE A O 1
ATOM 1467 N N . GLU A 1 197 ? 29.490 4.968 -3.920 1.00 66.06 197 GLU A N 1
ATOM 1468 C CA . GLU A 1 197 ? 30.430 6.004 -3.510 1.00 66.06 197 GLU A CA 1
ATOM 1469 C C . GLU A 1 197 ? 29.666 7.306 -3.249 1.00 66.06 197 GLU A C 1
ATOM 1471 O O . GLU A 1 197 ? 29.125 7.935 -4.157 1.00 66.06 197 GLU A O 1
ATOM 1476 N N . LEU A 1 198 ? 29.656 7.755 -1.989 1.00 69.19 198 LEU A N 1
ATOM 1477 C CA . LEU A 1 198 ? 28.890 8.918 -1.512 1.00 69.19 198 LEU A CA 1
ATOM 1478 C C . LEU A 1 198 ? 29.318 10.286 -2.095 1.00 69.19 198 LEU A C 1
ATOM 1480 O O . LEU A 1 198 ? 28.902 11.321 -1.582 1.00 69.19 198 LEU A O 1
ATOM 1484 N N . GLY A 1 199 ? 30.185 10.308 -3.110 1.00 77.38 199 GLY A N 1
ATOM 1485 C CA . GLY A 1 199 ? 30.725 11.516 -3.730 1.00 77.38 199 GLY A CA 1
ATOM 1486 C C . GLY A 1 199 ? 29.702 12.220 -4.624 1.00 77.38 199 GLY A C 1
ATOM 1487 O O . GLY A 1 199 ? 28.746 12.831 -4.152 1.00 77.38 199 GLY A O 1
ATOM 1488 N N . TRP A 1 200 ? 29.899 12.158 -5.942 1.00 77.69 200 TRP A N 1
ATOM 1489 C CA . TRP A 1 200 ? 29.017 12.832 -6.904 1.00 77.69 200 TRP A CA 1
ATOM 1490 C C . TRP A 1 200 ? 27.602 12.241 -6.966 1.00 77.69 200 TRP A C 1
ATOM 1492 O O . TRP A 1 200 ? 26.659 12.953 -7.315 1.00 77.69 200 TRP A O 1
ATOM 1502 N N . GLU A 1 201 ? 27.423 10.976 -6.579 1.00 78.25 201 GLU A N 1
ATOM 1503 C CA . GLU A 1 201 ? 26.107 10.328 -6.566 1.00 78.25 201 GLU A CA 1
ATOM 1504 C C . GLU A 1 201 ? 25.151 10.956 -5.542 1.00 78.25 201 GLU A C 1
ATOM 1506 O O . GLU A 1 201 ? 23.948 11.021 -5.790 1.00 78.25 201 GLU A O 1
ATOM 1511 N N . LEU A 1 202 ? 25.670 11.525 -4.444 1.00 83.75 202 LEU A N 1
ATOM 1512 C CA . LEU A 1 202 ? 24.855 12.234 -3.453 1.00 83.75 202 LEU A CA 1
ATOM 1513 C C . LEU A 1 202 ? 24.112 13.427 -4.069 1.00 83.75 202 LEU A C 1
ATOM 1515 O O . LEU A 1 202 ? 22.936 13.648 -3.777 1.00 83.75 202 LEU A O 1
ATOM 1519 N N . LEU A 1 203 ? 24.779 14.175 -4.954 1.00 82.69 203 LEU A N 1
ATOM 1520 C CA . LEU A 1 203 ? 24.147 15.273 -5.683 1.00 82.69 203 LEU A CA 1
ATOM 1521 C C . LEU A 1 203 ? 23.068 14.746 -6.640 1.00 82.69 203 LEU A C 1
ATOM 1523 O O . LEU A 1 203 ? 21.996 15.341 -6.731 1.00 82.69 203 LEU A O 1
ATOM 1527 N N . GLY A 1 204 ? 23.319 13.612 -7.302 1.00 77.94 204 GLY A N 1
ATOM 1528 C CA . GLY A 1 204 ? 22.331 12.934 -8.144 1.00 77.94 204 GLY A CA 1
ATOM 1529 C C . GLY A 1 204 ? 21.076 12.526 -7.366 1.00 77.94 204 GLY A C 1
ATOM 1530 O O . GLY A 1 204 ? 19.959 12.788 -7.808 1.00 77.94 204 GLY A O 1
ATOM 1531 N N . PHE A 1 205 ? 21.235 11.946 -6.174 1.00 82.19 205 PHE A N 1
ATOM 1532 C CA . PHE A 1 205 ? 20.105 11.590 -5.310 1.00 82.19 205 PHE A CA 1
ATOM 1533 C C . PHE A 1 205 ? 19.339 12.815 -4.802 1.00 82.19 205 PHE A C 1
ATOM 1535 O O . PHE A 1 205 ? 18.109 12.792 -4.758 1.00 82.19 205 PHE A O 1
ATOM 1542 N N . LEU A 1 206 ? 20.039 13.901 -4.463 1.00 83.75 206 LEU A N 1
ATOM 1543 C CA . LEU A 1 206 ? 19.404 15.142 -4.019 1.00 83.75 206 LEU A CA 1
ATOM 1544 C C . LEU A 1 206 ? 18.575 15.784 -5.140 1.00 83.75 206 LEU A C 1
ATOM 1546 O O . LEU A 1 206 ? 17.433 16.180 -4.908 1.00 83.75 206 LEU A O 1
ATOM 1550 N N . LEU A 1 207 ? 19.109 15.822 -6.364 1.00 83.31 207 LEU A N 1
ATOM 1551 C CA . LEU A 1 207 ? 18.375 16.297 -7.539 1.00 83.31 207 LEU A CA 1
ATOM 1552 C C . LEU A 1 207 ? 17.173 15.405 -7.857 1.00 83.31 207 LEU A C 1
ATOM 1554 O O . LEU A 1 207 ? 16.097 15.925 -8.143 1.00 83.31 207 LEU A O 1
ATOM 1558 N N . LEU A 1 208 ? 17.315 14.079 -7.752 1.00 81.12 208 LEU A N 1
ATOM 1559 C CA . LEU A 1 208 ? 16.187 13.158 -7.892 1.00 81.12 208 LEU A CA 1
ATOM 1560 C C . LEU A 1 208 ? 15.099 13.432 -6.843 1.00 81.12 208 LEU A C 1
ATOM 1562 O O . LEU A 1 208 ? 13.916 13.381 -7.174 1.00 81.12 208 LEU A O 1
ATOM 1566 N N . GLY A 1 209 ? 15.483 13.757 -5.607 1.00 77.06 209 GLY A N 1
ATOM 1567 C CA . GLY A 1 209 ? 14.559 14.137 -4.539 1.00 77.06 209 GLY A CA 1
ATOM 1568 C C . GLY A 1 209 ? 13.757 15.398 -4.865 1.00 77.06 209 GLY A C 1
ATOM 1569 O O . GLY A 1 209 ? 12.535 15.383 -4.732 1.00 77.06 209 GLY A O 1
ATOM 1570 N N . VAL A 1 210 ? 14.419 16.451 -5.358 1.00 81.25 210 VAL A N 1
ATOM 1571 C CA . VAL A 1 210 ? 13.756 17.692 -5.807 1.00 81.25 210 VAL A CA 1
ATOM 1572 C C . VAL A 1 210 ? 12.814 17.411 -6.978 1.00 81.25 210 VAL A C 1
ATOM 1574 O O . VAL A 1 210 ? 11.647 17.790 -6.937 1.00 81.25 210 VAL A O 1
ATOM 1577 N N . LEU A 1 211 ? 13.274 16.661 -7.984 1.00 77.50 211 LEU A N 1
ATOM 1578 C CA . LEU A 1 211 ? 12.444 16.276 -9.127 1.00 77.50 211 LEU A CA 1
ATOM 1579 C C . LEU A 1 211 ? 11.236 15.433 -8.696 1.00 77.50 211 LEU A C 1
ATOM 1581 O O . LEU A 1 211 ? 10.148 15.618 -9.216 1.00 77.50 211 LEU A O 1
ATOM 1585 N N . CYS A 1 212 ? 11.373 14.532 -7.726 1.00 69.62 212 CYS A N 1
ATOM 1586 C CA . CYS A 1 212 ? 10.228 13.766 -7.229 1.00 69.62 212 CYS A CA 1
ATOM 1587 C C . CYS A 1 212 ? 9.263 14.606 -6.371 1.00 69.62 212 CYS A C 1
ATOM 1589 O O . CYS A 1 212 ? 8.092 14.242 -6.281 1.00 69.62 212 CYS A O 1
ATOM 1591 N N . GLY A 1 213 ? 9.743 15.681 -5.733 1.00 57.69 213 GLY A N 1
ATOM 1592 C CA . GLY A 1 213 ? 8.960 16.547 -4.846 1.00 57.69 213 GLY A CA 1
ATOM 1593 C C . GLY A 1 213 ? 8.168 17.645 -5.561 1.00 57.69 213 GLY A C 1
ATOM 1594 O O . GLY A 1 213 ? 7.056 17.952 -5.138 1.00 57.69 213 GLY A O 1
ATOM 1595 N N . ASP A 1 214 ? 8.707 18.184 -6.659 1.00 54.62 214 ASP A N 1
ATOM 1596 C CA . ASP A 1 214 ? 8.192 19.389 -7.326 1.00 54.62 214 ASP A CA 1
ATOM 1597 C C . ASP A 1 214 ? 7.528 19.136 -8.692 1.00 54.62 214 ASP A C 1
ATOM 1599 O O . ASP A 1 214 ? 7.318 20.088 -9.437 1.00 54.62 214 ASP A O 1
ATOM 1603 N N . ILE A 1 215 ? 7.179 17.896 -9.066 1.00 50.59 215 ILE A N 1
ATOM 1604 C CA . ILE A 1 215 ? 6.446 17.637 -10.324 1.00 50.59 215 ILE A CA 1
ATOM 1605 C C . ILE A 1 215 ? 4.924 17.623 -10.077 1.00 50.59 215 ILE A C 1
ATOM 1607 O O . ILE A 1 215 ? 4.361 16.575 -9.746 1.00 50.59 215 ILE A O 1
ATOM 1611 N N . PRO A 1 216 ? 4.194 18.728 -10.334 1.00 39.50 216 PRO A N 1
ATOM 1612 C CA . PRO A 1 216 ? 2.918 18.630 -11.017 1.00 39.50 216 PRO A CA 1
ATOM 1613 C C . PRO A 1 216 ? 3.206 18.224 -12.470 1.00 39.50 216 PRO A C 1
ATOM 1615 O O . PRO A 1 216 ? 4.099 18.780 -13.106 1.00 39.50 216 PRO A O 1
ATOM 1618 N N . LEU A 1 217 ? 2.482 17.235 -13.001 1.00 44.62 217 LEU A N 1
ATOM 1619 C CA . LEU A 1 217 ? 2.552 16.891 -14.425 1.00 44.62 217 LEU A CA 1
ATOM 1620 C C . LEU A 1 217 ? 2.376 18.159 -15.284 1.00 44.62 217 LEU A C 1
ATOM 1622 O O . LEU A 1 217 ? 1.262 18.670 -15.386 1.00 44.62 217 LEU A O 1
ATOM 1626 N N . ALA A 1 218 ? 3.449 18.626 -15.922 1.00 29.27 218 ALA A N 1
ATOM 1627 C CA . ALA A 1 218 ? 3.412 19.579 -17.025 1.00 29.27 218 ALA A CA 1
ATOM 1628 C C . ALA A 1 218 ? 4.680 19.438 -17.890 1.00 29.27 218 ALA A C 1
ATOM 1630 O O . ALA A 1 218 ? 5.795 19.583 -17.401 1.00 29.27 218 ALA A O 1
ATOM 1631 N N . ASP A 1 219 ? 4.444 19.115 -19.163 1.00 33.66 219 ASP A N 1
ATOM 1632 C CA . ASP A 1 219 ? 5.252 19.331 -20.370 1.00 33.66 219 ASP A CA 1
ATOM 1633 C C . ASP A 1 219 ? 6.757 19.003 -20.366 1.00 33.66 219 ASP A C 1
ATOM 1635 O O . ASP A 1 219 ? 7.598 19.762 -19.891 1.00 33.66 219 ASP A O 1
ATOM 1639 N N . LEU A 1 220 ? 7.117 17.935 -21.091 1.00 32.78 220 LEU A N 1
ATOM 1640 C CA . LEU A 1 220 ? 8.446 17.793 -21.695 1.00 32.78 220 LEU A CA 1
ATOM 1641 C C . LEU A 1 220 ? 8.316 17.673 -23.224 1.00 32.78 220 LEU A C 1
ATOM 1643 O O . LEU A 1 220 ? 7.497 16.883 -23.706 1.00 32.78 220 LEU A O 1
ATOM 1647 N N . PRO A 1 221 ? 9.099 18.452 -23.996 1.00 31.30 221 PRO A N 1
ATOM 1648 C CA . PRO A 1 221 ? 8.976 18.532 -25.441 1.00 31.30 221 PRO A CA 1
ATOM 1649 C C . PRO A 1 221 ? 9.585 17.316 -26.145 1.00 31.30 221 PRO A C 1
ATOM 1651 O O . PRO A 1 221 ? 10.573 16.718 -25.725 1.00 31.30 221 PRO A O 1
ATOM 1654 N N . SER A 1 222 ? 8.965 16.996 -27.273 1.00 35.81 222 SER A N 1
ATOM 1655 C CA . SER A 1 222 ? 9.323 15.978 -28.254 1.00 35.81 222 SER A CA 1
ATOM 1656 C C . SER A 1 222 ? 10.736 16.132 -28.827 1.00 35.81 222 SER A C 1
ATOM 1658 O O . SER A 1 222 ? 11.026 17.162 -29.434 1.00 35.81 222 SER A O 1
ATOM 1660 N N . ILE A 1 223 ? 11.538 15.061 -28.798 1.00 31.83 223 ILE A N 1
ATOM 1661 C CA . ILE A 1 223 ? 12.551 14.776 -29.828 1.00 31.83 223 ILE A CA 1
ATOM 1662 C C . ILE A 1 223 ? 12.503 13.279 -30.157 1.00 31.83 223 ILE A C 1
ATOM 1664 O O . ILE A 1 223 ? 12.716 12.423 -29.303 1.00 31.83 223 ILE A O 1
ATOM 1668 N N . SER A 1 224 ? 12.208 12.983 -31.422 1.00 36.41 224 SER A N 1
ATOM 1669 C CA . SER A 1 224 ? 12.320 11.664 -32.046 1.00 36.41 224 SER A CA 1
ATOM 1670 C C . SER A 1 224 ? 13.627 11.564 -32.833 1.00 36.41 224 SER A C 1
ATOM 1672 O O . SER A 1 224 ? 13.972 12.540 -33.496 1.00 36.41 224 SER A O 1
ATOM 1674 N N . GLN A 1 225 ? 14.230 10.374 -32.923 1.00 28.06 225 GLN A N 1
ATOM 1675 C CA . GLN A 1 225 ? 14.322 9.652 -34.204 1.00 28.06 225 GLN A CA 1
ATOM 1676 C C . GLN A 1 225 ? 14.845 8.206 -34.060 1.00 28.06 225 GLN A C 1
ATOM 1678 O O . GLN A 1 225 ? 15.798 7.943 -33.335 1.00 28.06 225 GLN A O 1
ATOM 1683 N N . ALA A 1 226 ? 14.234 7.346 -34.888 1.00 28.88 226 ALA A N 1
ATOM 1684 C CA . ALA A 1 226 ? 14.679 6.062 -35.448 1.00 28.88 226 ALA A CA 1
ATOM 1685 C C . ALA A 1 226 ? 14.261 4.731 -34.782 1.00 28.88 226 ALA A C 1
ATOM 1687 O O . ALA A 1 226 ? 14.351 4.503 -33.583 1.00 28.88 226 ALA A O 1
ATOM 1688 N N . SER A 1 227 ? 13.790 3.856 -35.671 1.00 32.59 227 SER A N 1
ATOM 1689 C CA . SER A 1 227 ? 12.986 2.648 -35.516 1.00 32.59 227 SER A CA 1
ATOM 1690 C C . SER A 1 227 ? 13.784 1.331 -35.599 1.00 32.59 227 SER A C 1
ATOM 1692 O O . SER A 1 227 ? 14.898 1.304 -36.101 1.00 32.59 227 SER A O 1
ATOM 1694 N N . ALA A 1 228 ? 13.153 0.206 -35.259 1.00 36.34 228 ALA A N 1
ATOM 1695 C CA . ALA A 1 228 ? 13.398 -1.133 -35.776 1.00 36.34 228 ALA A CA 1
ATOM 1696 C C . ALA A 1 228 ? 13.850 -2.145 -34.715 1.00 36.34 228 ALA A C 1
ATOM 1698 O O . ALA A 1 228 ? 13.418 -3.294 -34.692 1.00 36.34 228 ALA A O 1
ATOM 1699 N N . SER A 1 229 ? 14.694 -1.677 -33.795 1.00 48.22 229 SER A N 1
ATOM 1700 C CA . SER A 1 229 ? 15.363 -2.492 -32.781 1.00 48.22 229 SER A CA 1
ATOM 1701 C C . SER A 1 229 ? 15.445 -1.887 -31.360 1.00 48.22 229 SER A C 1
ATOM 1703 O O . SER A 1 229 ? 16.407 -2.149 -30.650 1.00 48.22 229 SER A O 1
ATOM 1705 N N .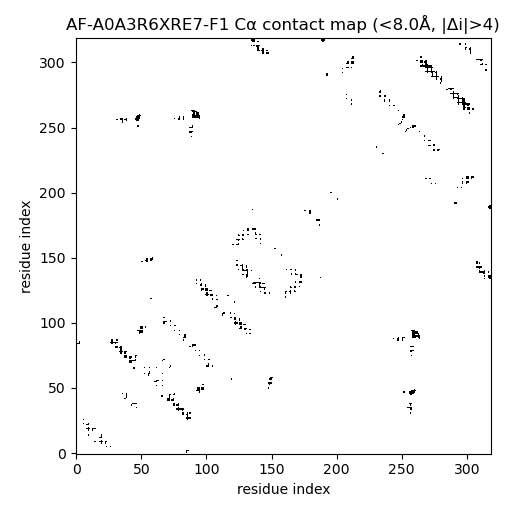 LEU A 1 230 ? 14.524 -1.091 -30.805 1.00 42.00 230 LEU A N 1
ATOM 1706 C CA . LEU A 1 230 ? 13.469 -0.228 -31.364 1.00 42.00 230 LEU A CA 1
ATOM 1707 C C . LEU A 1 230 ? 13.035 0.830 -30.320 1.00 42.00 230 LEU A C 1
ATOM 1709 O O . LEU A 1 230 ? 12.591 1.908 -30.698 1.00 42.00 230 LEU A O 1
ATOM 1713 N N . PHE A 1 231 ? 13.212 0.568 -29.016 1.00 42.22 231 PHE A N 1
ATOM 1714 C CA . PHE A 1 231 ? 12.974 1.547 -27.954 1.00 42.22 231 PHE A CA 1
ATOM 1715 C C . PHE A 1 231 ? 14.135 1.549 -26.956 1.00 42.22 231 PHE A C 1
ATOM 1717 O O . PHE A 1 231 ? 14.413 0.511 -26.354 1.00 42.22 231 PHE A O 1
ATOM 1724 N N . PRO A 1 232 ? 14.817 2.682 -26.741 1.00 58.50 232 PRO A N 1
ATOM 1725 C CA . PRO A 1 232 ? 15.729 2.796 -25.617 1.00 58.50 232 PRO A CA 1
ATOM 1726 C C . PRO A 1 232 ? 14.929 2.693 -24.304 1.00 58.50 232 PRO A C 1
ATOM 1728 O O . PRO A 1 232 ? 13.760 3.098 -24.265 1.00 58.50 232 PRO A O 1
ATOM 1731 N N . PRO A 1 233 ? 15.523 2.157 -23.221 1.00 59.69 233 PRO A N 1
ATOM 1732 C CA . PRO A 1 233 ? 14.813 1.877 -21.969 1.00 59.69 233 PRO A CA 1
ATOM 1733 C C . PRO A 1 233 ? 14.045 3.096 -21.442 1.00 59.69 233 PRO A C 1
ATOM 1735 O O . PRO A 1 233 ? 12.962 2.945 -20.883 1.00 59.69 233 PRO A O 1
ATOM 1738 N N . HIS A 1 234 ? 14.534 4.309 -21.713 1.00 67.00 234 HIS A N 1
ATOM 1739 C CA . HIS A 1 234 ? 13.868 5.552 -21.339 1.00 67.00 234 HIS A CA 1
ATOM 1740 C C . HIS A 1 234 ? 12.477 5.743 -21.969 1.00 67.00 234 HIS A C 1
ATOM 1742 O O . HIS A 1 234 ? 11.572 6.207 -21.283 1.00 67.00 234 HIS A O 1
ATOM 1748 N N . LEU A 1 235 ? 12.253 5.354 -23.229 1.00 63.06 235 LEU A N 1
ATOM 1749 C CA . LEU A 1 235 ? 10.961 5.557 -23.897 1.00 63.06 235 LEU A CA 1
ATOM 1750 C C . LEU A 1 235 ? 9.918 4.520 -23.449 1.00 63.06 235 LEU A C 1
ATOM 1752 O O . LEU A 1 235 ? 8.743 4.850 -23.281 1.00 63.06 235 LEU A O 1
ATOM 1756 N N . TYR A 1 236 ? 10.347 3.289 -23.154 1.00 68.75 236 TYR A N 1
ATOM 1757 C CA . TYR A 1 236 ? 9.494 2.301 -22.486 1.00 68.75 236 TYR A CA 1
ATOM 1758 C C . TYR A 1 236 ? 9.114 2.756 -21.069 1.00 68.75 236 TYR A C 1
ATOM 1760 O O . TYR A 1 236 ? 7.956 2.661 -20.677 1.00 68.75 236 TYR A O 1
ATOM 1768 N N . LEU A 1 237 ? 10.068 3.308 -20.311 1.00 69.88 237 LEU A N 1
ATOM 1769 C CA . LEU A 1 237 ? 9.801 3.829 -18.969 1.00 69.88 237 LEU A CA 1
ATOM 1770 C C . LEU A 1 237 ? 8.866 5.045 -19.006 1.00 69.88 237 LEU A C 1
ATOM 1772 O O . LEU A 1 237 ? 7.945 5.100 -18.200 1.00 69.88 237 LEU A O 1
ATOM 1776 N N . LEU A 1 238 ? 9.028 5.967 -19.963 1.00 76.62 238 LEU A N 1
ATOM 1777 C CA . LEU A 1 238 ? 8.144 7.128 -20.139 1.00 76.62 238 LEU A CA 1
ATOM 1778 C C . LEU A 1 238 ? 6.722 6.731 -20.557 1.00 76.62 238 LEU A C 1
ATOM 1780 O O . LEU A 1 238 ? 5.747 7.228 -19.994 1.00 76.62 238 LEU A O 1
ATOM 1784 N N . THR A 1 239 ? 6.585 5.815 -21.518 1.00 71.75 239 THR A N 1
ATOM 1785 C CA . THR A 1 239 ? 5.266 5.307 -21.937 1.00 71.75 239 THR A CA 1
ATOM 1786 C C . THR A 1 239 ? 4.591 4.532 -20.812 1.00 71.75 239 THR A C 1
ATOM 1788 O O . THR A 1 239 ? 3.413 4.763 -20.534 1.00 71.75 239 THR A O 1
ATOM 1791 N N . TYR A 1 240 ? 5.337 3.682 -20.100 1.00 74.69 240 TYR A N 1
ATOM 1792 C CA . TYR A 1 240 ? 4.847 3.013 -18.901 1.00 74.69 240 TYR A CA 1
ATOM 1793 C C . TYR A 1 240 ? 4.409 4.028 -17.846 1.00 74.69 240 TYR A C 1
ATOM 1795 O O . TYR A 1 240 ? 3.331 3.871 -17.289 1.00 74.69 240 TYR A O 1
ATOM 1803 N N . LEU A 1 241 ? 5.189 5.081 -17.592 1.00 78.06 241 LEU A N 1
ATOM 1804 C CA . LEU A 1 241 ? 4.870 6.114 -16.610 1.00 78.06 241 LEU A CA 1
ATOM 1805 C C . LEU A 1 241 ? 3.539 6.811 -16.930 1.00 78.06 241 LEU A C 1
ATOM 1807 O O . LEU A 1 241 ? 2.662 6.887 -16.068 1.00 78.06 241 LEU A O 1
ATOM 1811 N N . ALA A 1 242 ? 3.360 7.253 -18.179 1.00 80.31 242 ALA A N 1
ATOM 1812 C CA . ALA A 1 242 ? 2.141 7.920 -18.632 1.00 80.31 242 ALA A CA 1
ATOM 1813 C C . ALA A 1 242 ? 0.913 6.998 -18.545 1.00 80.31 242 ALA A C 1
ATOM 1815 O O . ALA A 1 242 ? -0.123 7.374 -17.990 1.00 80.31 242 ALA A O 1
ATOM 1816 N N . LEU A 1 243 ? 1.038 5.758 -19.031 1.00 79.31 243 LEU A N 1
ATOM 1817 C CA . LEU A 1 243 ? -0.039 4.767 -18.967 1.00 79.31 243 LEU A CA 1
ATOM 1818 C C . LEU A 1 243 ? -0.359 4.376 -17.522 1.00 79.31 243 LEU A C 1
ATOM 1820 O O . LEU A 1 243 ? -1.525 4.290 -17.145 1.00 79.31 243 LEU A O 1
ATOM 1824 N N . LYS A 1 244 ? 0.662 4.175 -16.686 1.00 78.19 244 LYS A N 1
ATOM 1825 C CA . LYS A 1 244 ? 0.508 3.808 -15.277 1.00 78.19 244 LYS A CA 1
ATOM 1826 C C . LYS A 1 244 ? -0.177 4.917 -14.492 1.00 78.19 244 LYS A C 1
ATOM 1828 O O . LYS A 1 244 ? -1.034 4.605 -13.666 1.00 78.19 244 LYS A O 1
ATOM 1833 N N . PHE A 1 245 ? 0.148 6.179 -14.766 1.00 81.50 245 PHE A N 1
ATOM 1834 C CA . PHE A 1 245 ? -0.537 7.329 -14.181 1.00 81.50 245 PHE A CA 1
ATOM 1835 C C . PHE A 1 245 ? -2.024 7.334 -14.549 1.00 81.50 245 PHE A C 1
ATOM 1837 O O . PHE A 1 245 ? -2.873 7.311 -13.658 1.00 81.50 245 PHE A O 1
ATOM 1844 N N . ALA A 1 246 ? -2.346 7.243 -15.843 1.00 80.19 246 ALA A N 1
ATOM 1845 C CA . ALA A 1 246 ? -3.729 7.224 -16.322 1.00 80.19 246 ALA A CA 1
ATOM 1846 C C . ALA A 1 246 ? -4.542 6.051 -15.738 1.00 80.19 246 ALA A C 1
ATOM 1848 O O . ALA A 1 246 ? -5.658 6.236 -15.250 1.00 80.19 246 ALA A O 1
ATOM 1849 N N . VAL A 1 247 ? -3.962 4.847 -15.717 1.00 80.88 247 VAL A N 1
ATOM 1850 C CA . VAL A 1 247 ? -4.611 3.631 -15.195 1.00 80.88 247 VAL A CA 1
ATOM 1851 C C . VAL A 1 247 ? -4.731 3.639 -13.668 1.00 80.88 247 VAL A C 1
ATOM 1853 O O . VAL A 1 247 ? -5.590 2.949 -13.130 1.00 80.88 247 VAL A O 1
ATOM 1856 N N . THR A 1 248 ? -3.904 4.402 -12.949 1.00 82.25 248 THR A N 1
ATOM 1857 C CA . THR A 1 248 ? -3.997 4.531 -11.482 1.00 82.25 248 THR A CA 1
ATOM 1858 C C . THR A 1 248 ? -4.990 5.616 -11.065 1.00 82.25 248 THR A C 1
ATOM 1860 O O . THR A 1 248 ? -5.677 5.451 -10.058 1.00 82.25 248 THR A O 1
ATOM 1863 N N . LEU A 1 249 ? -5.112 6.699 -11.840 1.00 80.75 249 LEU A N 1
ATOM 1864 C CA . LEU A 1 249 ? -6.066 7.776 -11.565 1.00 80.75 249 LEU A CA 1
ATOM 1865 C C . LEU A 1 249 ? -7.513 7.277 -11.529 1.00 80.75 249 LEU A C 1
ATOM 1867 O O . LEU A 1 249 ? -8.263 7.660 -10.636 1.00 80.75 249 LEU A O 1
ATOM 1871 N N . LEU A 1 250 ? -7.899 6.406 -12.467 1.00 78.19 250 LEU A N 1
ATOM 1872 C CA . LEU A 1 250 ? -9.285 5.943 -12.571 1.00 78.19 250 LEU A CA 1
ATOM 1873 C C . LEU A 1 250 ? -9.741 5.153 -11.322 1.00 78.19 250 LEU A C 1
ATOM 1875 O O . LEU A 1 250 ? -10.747 5.543 -10.726 1.00 78.19 250 LEU A O 1
ATOM 1879 N N . PRO A 1 251 ? -9.027 4.107 -10.850 1.00 75.62 251 PRO A N 1
ATOM 1880 C CA . PRO A 1 251 ? -9.454 3.350 -9.677 1.00 75.62 251 PRO A CA 1
ATOM 1881 C C . PRO A 1 251 ? -9.263 4.107 -8.366 1.00 75.62 251 PRO A C 1
ATOM 1883 O O . PRO A 1 251 ? -10.145 4.057 -7.518 1.00 75.62 251 PRO A O 1
ATOM 1886 N N . CYS A 1 252 ? -8.138 4.810 -8.197 1.00 74.44 252 CYS A N 1
ATOM 1887 C CA . CYS A 1 252 ? -7.809 5.462 -6.928 1.00 74.44 252 CYS A CA 1
ATOM 1888 C C . CYS A 1 252 ? -8.500 6.821 -6.745 1.00 74.44 252 CYS A C 1
ATOM 1890 O O . CYS A 1 252 ? -8.666 7.257 -5.609 1.00 74.44 252 CYS A O 1
ATOM 1892 N N . GLY A 1 253 ? -8.861 7.505 -7.835 1.00 69.62 253 GLY A N 1
ATOM 1893 C CA . GLY A 1 253 ? -9.444 8.848 -7.803 1.00 69.62 253 GLY A CA 1
ATOM 1894 C C . GLY A 1 253 ? -10.962 8.898 -7.975 1.00 69.62 253 GLY A C 1
ATOM 1895 O O . GLY A 1 253 ? -11.564 9.895 -7.586 1.00 69.62 253 GLY A O 1
ATOM 1896 N N . GLY A 1 254 ? -11.587 7.861 -8.548 1.00 74.38 254 GLY A N 1
ATOM 1897 C CA . GLY A 1 254 ? -13.002 7.926 -8.938 1.00 74.38 254 GLY A CA 1
ATOM 1898 C C . GLY A 1 254 ? -13.882 6.743 -8.540 1.00 74.38 254 GLY A C 1
ATOM 1899 O O . GLY A 1 254 ? -15.099 6.908 -8.492 1.00 74.38 254 GLY A O 1
ATOM 1900 N N . LEU A 1 255 ? -13.323 5.561 -8.257 1.00 85.19 255 LEU A N 1
ATOM 1901 C CA . LEU A 1 255 ? -14.139 4.381 -7.962 1.00 85.19 255 LEU A CA 1
ATOM 1902 C C . LEU A 1 255 ? -14.364 4.200 -6.448 1.00 85.19 255 LEU A C 1
ATOM 1904 O O . LEU A 1 255 ? -13.395 4.209 -5.686 1.00 85.19 255 LEU A O 1
ATOM 1908 N N . PRO A 1 256 ? -15.614 3.967 -5.998 1.00 87.88 256 PRO A N 1
ATOM 1909 C CA . PRO A 1 256 ? -15.926 3.647 -4.606 1.00 87.88 256 PRO A CA 1
ATOM 1910 C C . PRO A 1 256 ? -15.572 2.182 -4.322 1.00 87.88 256 PRO A C 1
ATOM 1912 O O . PRO A 1 256 ? -16.425 1.299 -4.296 1.00 87.88 256 PRO A O 1
ATOM 1915 N N . LEU A 1 257 ? -14.276 1.895 -4.220 1.00 90.50 257 LEU A N 1
ATOM 1916 C CA . LEU A 1 257 ? -13.758 0.577 -3.865 1.00 90.50 257 LEU A CA 1
ATOM 1917 C C . LEU A 1 257 ? -12.665 0.693 -2.808 1.00 90.50 257 LEU A C 1
ATOM 1919 O O . LEU A 1 257 ? -12.000 1.719 -2.671 1.00 90.50 257 LEU A O 1
ATOM 1923 N N . SER A 1 258 ? -12.458 -0.385 -2.059 1.00 90.31 258 SER A N 1
ATOM 1924 C CA . SER A 1 258 ? -11.376 -0.479 -1.079 1.00 90.31 258 SER A CA 1
ATOM 1925 C C . SER A 1 258 ? -10.024 -0.624 -1.796 1.00 90.31 258 SER A C 1
ATOM 1927 O O . SER A 1 258 ? -9.666 -1.710 -2.272 1.00 90.31 258 SER A O 1
ATOM 1929 N N . CYS A 1 259 ? -9.276 0.481 -1.893 1.00 89.00 259 CYS A N 1
ATOM 1930 C CA . CYS A 1 259 ? -7.937 0.542 -2.486 1.00 89.00 259 CYS A CA 1
ATOM 1931 C C . CYS A 1 259 ? -7.001 1.496 -1.742 1.00 89.00 259 CYS A C 1
ATOM 1933 O O . CYS A 1 259 ? -7.380 2.593 -1.340 1.00 89.00 259 CYS A O 1
ATOM 1935 N N . GLY A 1 260 ? -5.736 1.102 -1.633 1.00 86.06 260 GLY A N 1
ATOM 1936 C CA . GLY A 1 260 ? -4.626 1.964 -1.247 1.00 86.06 260 GLY A CA 1
ATOM 1937 C C . GLY A 1 260 ? -3.913 2.548 -2.468 1.00 86.06 260 GLY A C 1
ATOM 1938 O O . GLY A 1 260 ? -3.853 1.923 -3.523 1.00 86.06 260 GLY A O 1
ATOM 1939 N N . ILE A 1 261 ? -3.319 3.729 -2.310 1.00 86.94 261 ILE A N 1
ATOM 1940 C CA . ILE A 1 261 ? -2.567 4.416 -3.376 1.00 86.94 261 ILE A CA 1
ATOM 1941 C C . ILE A 1 261 ? -1.045 4.218 -3.266 1.00 86.94 261 ILE A C 1
ATOM 1943 O O . ILE A 1 261 ? -0.310 4.466 -4.216 1.00 86.94 261 ILE A O 1
ATOM 1947 N N . PHE A 1 262 ? -0.567 3.708 -2.130 1.00 85.62 262 PHE A N 1
ATOM 1948 C CA . PHE A 1 262 ? 0.860 3.641 -1.816 1.00 85.62 262 PHE A CA 1
ATOM 1949 C C . PHE A 1 262 ? 1.656 2.750 -2.784 1.00 85.62 262 PHE A C 1
ATOM 1951 O O . PHE A 1 262 ? 2.664 3.196 -3.316 1.00 85.62 262 PHE A O 1
ATOM 1958 N N . THR A 1 263 ? 1.194 1.531 -3.096 1.00 85.19 263 THR A N 1
ATOM 1959 C CA . THR A 1 263 ? 1.901 0.646 -4.046 1.00 85.19 263 THR A CA 1
ATOM 1960 C C . THR A 1 263 ? 2.017 1.265 -5.451 1.00 85.19 263 THR A C 1
ATOM 1962 O O . THR A 1 263 ? 3.123 1.279 -5.991 1.00 85.19 263 THR A O 1
ATOM 1965 N N . PRO A 1 264 ? 0.950 1.834 -6.055 1.00 83.19 264 PRO A N 1
ATOM 1966 C CA . PRO A 1 264 ? 1.084 2.589 -7.300 1.00 83.19 264 PRO A CA 1
ATOM 1967 C C . PRO A 1 264 ? 2.089 3.748 -7.238 1.00 83.19 264 PRO A C 1
ATOM 1969 O O . PRO A 1 264 ? 2.919 3.851 -8.141 1.00 83.19 264 PRO A O 1
ATOM 1972 N N . LEU A 1 265 ? 2.069 4.568 -6.178 1.00 84.31 265 LEU A N 1
ATOM 1973 C CA . LEU A 1 265 ? 3.030 5.669 -5.998 1.00 84.31 265 LEU A CA 1
ATOM 1974 C C . LEU A 1 265 ? 4.464 5.143 -5.918 1.00 84.31 265 LEU A C 1
ATOM 1976 O O . LEU A 1 265 ? 5.344 5.639 -6.612 1.00 84.31 265 LEU A O 1
ATOM 1980 N N . PHE A 1 266 ? 4.681 4.076 -5.151 1.00 84.56 266 PHE A N 1
ATOM 1981 C CA . PHE A 1 266 ? 5.983 3.432 -5.029 1.00 84.56 266 PHE A CA 1
ATOM 1982 C C . PHE A 1 266 ? 6.505 2.949 -6.389 1.00 84.56 266 PHE A C 1
ATOM 1984 O O . PHE A 1 266 ? 7.649 3.208 -6.753 1.00 84.56 266 PHE A O 1
ATOM 1991 N N . THR A 1 267 ? 5.646 2.311 -7.197 1.00 82.75 267 THR A N 1
ATOM 1992 C CA . THR A 1 267 ? 6.025 1.884 -8.555 1.00 82.75 267 THR A CA 1
ATOM 1993 C C . THR A 1 267 ? 6.292 3.055 -9.496 1.00 82.75 267 THR A C 1
ATOM 1995 O O . THR A 1 267 ? 7.167 2.954 -10.351 1.00 82.75 267 THR A O 1
ATOM 1998 N N . PHE A 1 268 ? 5.562 4.161 -9.348 1.00 83.38 268 PHE A N 1
ATOM 1999 C CA . PHE A 1 268 ? 5.762 5.364 -10.149 1.00 83.38 268 PHE A CA 1
ATOM 2000 C C . PHE A 1 268 ? 7.116 6.007 -9.837 1.00 83.38 268 PHE A C 1
ATOM 2002 O O . PHE A 1 268 ? 7.909 6.244 -10.746 1.00 83.38 268 PHE A O 1
ATOM 2009 N N . GLY A 1 269 ? 7.426 6.178 -8.550 1.00 84.25 269 GLY A N 1
ATOM 2010 C CA . GLY A 1 269 ? 8.729 6.650 -8.090 1.00 84.25 269 GLY A CA 1
ATOM 2011 C C . GLY A 1 269 ? 9.876 5.745 -8.530 1.00 84.25 269 GLY A C 1
ATOM 2012 O O . GLY A 1 269 ? 10.899 6.239 -8.994 1.00 84.25 269 GLY A O 1
ATOM 2013 N N . ALA A 1 270 ? 9.689 4.421 -8.477 1.00 83.44 270 ALA A N 1
ATOM 2014 C CA . ALA A 1 270 ? 10.697 3.468 -8.934 1.00 83.44 270 ALA A CA 1
ATOM 2015 C C . ALA A 1 270 ? 11.033 3.634 -10.420 1.00 83.44 270 ALA A C 1
ATOM 2017 O O . ALA A 1 270 ? 12.197 3.591 -10.817 1.00 83.44 270 ALA A O 1
ATOM 2018 N N . VAL A 1 271 ? 10.011 3.847 -11.251 1.00 82.81 271 VAL A N 1
ATOM 2019 C CA . VAL A 1 271 ? 10.180 4.074 -12.690 1.00 82.81 271 VAL A CA 1
ATOM 2020 C C . VAL A 1 271 ? 10.837 5.421 -12.964 1.00 82.81 271 VAL A C 1
ATOM 2022 O O . VAL A 1 271 ? 11.744 5.473 -13.791 1.00 82.81 271 VAL A O 1
ATOM 2025 N N . MET A 1 272 ? 10.443 6.479 -12.250 1.00 82.25 272 MET A N 1
ATOM 2026 C CA . MET A 1 272 ? 11.076 7.800 -12.348 1.00 82.25 272 MET A CA 1
ATOM 2027 C C . MET A 1 272 ? 12.550 7.760 -11.948 1.00 82.25 272 MET A C 1
ATOM 2029 O O . MET A 1 272 ? 13.407 8.243 -12.684 1.00 82.25 272 MET A O 1
ATOM 2033 N N . GLY A 1 273 ? 12.858 7.124 -10.819 1.00 85.12 273 GLY A N 1
ATOM 2034 C CA . GLY A 1 273 ? 14.223 6.940 -10.346 1.00 85.12 273 GLY A CA 1
ATOM 2035 C C . GLY A 1 273 ? 15.064 6.112 -11.311 1.00 85.12 273 GLY A C 1
ATOM 2036 O O . GLY A 1 273 ? 16.192 6.482 -11.625 1.00 85.12 273 GLY A O 1
ATOM 2037 N N . ARG A 1 274 ? 14.499 5.034 -11.869 1.00 83.06 274 ARG A N 1
ATOM 2038 C CA . ARG A 1 274 ? 15.186 4.231 -12.885 1.00 83.06 274 ARG A CA 1
ATOM 2039 C C . ARG A 1 274 ? 15.452 5.033 -14.152 1.00 83.06 274 ARG A C 1
ATOM 2041 O O . ARG A 1 274 ? 16.557 4.970 -14.673 1.00 83.06 274 ARG A O 1
ATOM 2048 N N . LEU A 1 275 ? 14.462 5.784 -14.635 1.00 81.50 275 LEU A N 1
ATOM 2049 C CA . LEU A 1 275 ? 14.608 6.656 -15.799 1.00 81.50 275 LEU A CA 1
ATOM 2050 C C . LEU A 1 275 ? 15.748 7.656 -15.577 1.00 81.50 275 LEU A C 1
ATOM 2052 O O . LEU A 1 275 ? 16.629 7.771 -16.423 1.00 81.50 275 LEU A O 1
ATOM 2056 N N . TYR A 1 276 ? 15.765 8.318 -14.421 1.00 84.06 276 TYR A N 1
ATOM 2057 C CA . TYR A 1 276 ? 16.823 9.251 -14.046 1.00 84.06 276 TYR A CA 1
ATOM 2058 C C . TYR A 1 276 ? 18.202 8.574 -13.974 1.00 84.06 276 TYR A C 1
ATOM 2060 O O . TYR A 1 276 ? 19.169 9.084 -14.538 1.00 84.06 276 TYR A O 1
ATOM 2068 N N . GLY A 1 277 ? 18.291 7.388 -13.364 1.00 81.69 277 GLY A N 1
ATOM 2069 C CA . GLY A 1 277 ? 19.529 6.609 -13.292 1.00 81.69 277 GLY A CA 1
ATOM 2070 C C . GLY A 1 277 ? 20.060 6.173 -14.662 1.00 81.69 277 GLY A C 1
ATOM 2071 O O . GLY A 1 277 ? 21.262 6.248 -14.903 1.00 81.69 277 GLY A O 1
ATOM 2072 N N . GLU A 1 278 ? 19.185 5.772 -15.591 1.00 80.19 278 GLU A N 1
ATOM 2073 C CA . GLU A 1 278 ? 19.574 5.453 -16.975 1.00 80.19 278 GLU A CA 1
ATOM 2074 C C . GLU A 1 278 ? 20.082 6.696 -17.725 1.00 80.19 278 GLU A C 1
ATOM 2076 O O . GLU A 1 278 ? 21.038 6.610 -18.493 1.00 80.19 278 GLU A O 1
ATOM 2081 N N . VAL A 1 279 ? 19.487 7.869 -17.479 1.00 81.56 279 VAL A N 1
ATOM 2082 C CA . VAL A 1 279 ? 19.957 9.140 -18.053 1.00 81.56 279 VAL A CA 1
ATOM 2083 C C . VAL A 1 279 ? 21.345 9.502 -17.516 1.00 81.56 279 VAL A C 1
ATOM 2085 O O . VAL A 1 279 ? 22.237 9.826 -18.301 1.00 81.56 279 VAL A O 1
ATOM 2088 N N . LEU A 1 280 ? 21.569 9.389 -16.203 1.00 79.50 280 LEU A N 1
ATOM 2089 C CA . LEU A 1 280 ? 22.882 9.631 -15.594 1.00 79.50 280 LEU A CA 1
ATOM 2090 C C . LEU A 1 280 ? 23.950 8.659 -16.095 1.00 79.50 280 LEU A C 1
ATOM 2092 O O . LEU A 1 280 ? 25.085 9.069 -16.336 1.00 79.50 280 LEU A O 1
ATOM 2096 N N . ARG A 1 281 ? 23.581 7.393 -16.306 1.00 78.38 281 ARG A N 1
ATOM 2097 C CA . ARG A 1 281 ? 24.483 6.373 -16.848 1.00 78.38 281 ARG A CA 1
ATOM 2098 C C . ARG A 1 281 ? 24.998 6.727 -18.246 1.00 78.38 281 ARG A C 1
ATOM 2100 O O . ARG A 1 281 ? 26.129 6.398 -18.589 1.00 78.38 281 ARG A O 1
ATOM 2107 N N . VAL A 1 282 ? 24.165 7.388 -19.052 1.00 79.12 282 VAL A N 1
ATOM 2108 C CA . VAL A 1 282 ? 24.521 7.827 -20.410 1.00 79.12 282 VAL A CA 1
ATOM 2109 C C . VAL A 1 282 ? 25.289 9.151 -20.402 1.00 79.12 282 VAL A C 1
ATOM 2111 O O . VAL A 1 282 ? 26.208 9.316 -21.198 1.00 79.12 282 VAL A O 1
ATOM 2114 N N . LEU A 1 283 ? 24.915 10.099 -19.535 1.00 77.19 283 LEU A N 1
ATOM 2115 C CA . LEU A 1 283 ? 25.451 11.466 -19.561 1.00 77.19 283 LEU A CA 1
ATOM 2116 C C . LEU A 1 283 ? 26.690 11.686 -18.685 1.00 77.19 283 LEU A C 1
ATOM 2118 O O . LEU A 1 283 ? 27.485 12.569 -18.998 1.00 77.19 283 LEU A O 1
ATOM 2122 N N . VAL A 1 284 ? 26.831 10.950 -17.579 1.00 79.81 284 VAL A N 1
ATOM 2123 C CA . VAL A 1 284 ? 27.830 11.241 -16.537 1.00 79.81 284 VAL A CA 1
ATOM 2124 C C . VAL A 1 284 ? 28.874 10.135 -16.426 1.00 79.81 284 VAL A C 1
ATOM 2126 O O . VAL A 1 284 ? 30.053 10.393 -16.653 1.00 79.81 284 VAL A O 1
ATOM 2129 N N . SER A 1 285 ? 28.471 8.912 -16.071 1.00 76.31 285 SER A N 1
ATOM 2130 C CA . SER A 1 285 ? 29.397 7.781 -15.913 1.00 76.31 285 SER A CA 1
ATOM 2131 C C . SER A 1 285 ? 28.688 6.441 -16.090 1.00 76.31 285 SER A C 1
ATOM 2133 O O . SER A 1 285 ? 27.569 6.253 -15.616 1.00 76.31 285 SER A O 1
ATOM 2135 N N . THR A 1 286 ? 29.363 5.477 -16.719 1.00 75.31 286 THR A N 1
ATOM 2136 C CA . THR A 1 286 ? 28.852 4.112 -16.923 1.00 75.31 286 THR A CA 1
ATOM 2137 C C . THR A 1 286 ? 28.736 3.296 -15.637 1.00 75.31 286 THR A C 1
ATOM 2139 O O . THR A 1 286 ? 28.022 2.289 -15.627 1.00 75.31 286 THR A O 1
ATOM 2142 N N . ASP A 1 287 ? 29.405 3.736 -14.570 1.00 78.00 287 ASP A N 1
ATOM 2143 C CA . ASP A 1 287 ? 29.473 3.031 -13.285 1.00 78.00 287 ASP A CA 1
ATOM 2144 C C . ASP A 1 287 ? 28.247 3.297 -12.399 1.00 78.00 287 ASP A C 1
ATOM 2146 O O . ASP A 1 287 ? 28.024 2.606 -11.407 1.00 78.00 287 ASP A O 1
ATOM 2150 N N . VAL A 1 288 ? 27.387 4.237 -12.806 1.00 77.38 288 VAL A N 1
ATOM 2151 C CA . VAL A 1 288 ? 26.122 4.532 -12.131 1.00 77.38 288 VAL A CA 1
ATOM 2152 C C . VAL A 1 288 ? 25.187 3.324 -12.212 1.00 77.38 288 VAL A C 1
ATOM 2154 O O . VAL A 1 288 ? 24.928 2.784 -13.297 1.00 77.38 288 VAL A O 1
ATOM 2157 N N . SER A 1 289 ? 24.628 2.923 -11.065 1.00 81.25 289 SER A N 1
ATOM 2158 C CA . SER A 1 289 ? 23.665 1.821 -10.963 1.00 81.25 289 SER A CA 1
ATOM 2159 C C . SER A 1 289 ? 22.207 2.328 -11.041 1.00 81.25 289 SER A C 1
ATOM 2161 O O . SER A 1 289 ? 21.676 2.880 -10.076 1.00 81.25 289 SER A O 1
ATOM 2163 N N . PRO A 1 290 ? 21.469 2.117 -12.155 1.00 78.81 290 PRO A N 1
ATOM 2164 C CA . PRO A 1 290 ? 20.099 2.636 -12.290 1.00 78.81 290 PRO A CA 1
ATOM 2165 C C . PRO A 1 290 ? 19.111 2.019 -11.291 1.00 78.81 290 PRO A C 1
ATOM 2167 O O . PRO A 1 290 ? 18.063 2.593 -11.001 1.00 78.81 290 PRO A O 1
ATOM 2170 N N . ALA A 1 291 ? 19.442 0.840 -10.757 1.00 76.81 291 ALA A N 1
ATOM 2171 C CA . ALA A 1 291 ? 18.645 0.158 -9.748 1.00 76.81 291 ALA A CA 1
ATOM 2172 C C . ALA A 1 291 ? 18.664 0.887 -8.392 1.00 76.81 291 ALA A C 1
ATOM 2174 O O . ALA A 1 291 ? 17.615 0.980 -7.758 1.00 76.81 291 ALA A O 1
ATOM 2175 N N . ALA A 1 292 ? 19.801 1.466 -7.983 1.00 82.56 292 ALA A N 1
ATOM 2176 C CA . ALA A 1 292 ? 19.878 2.259 -6.755 1.00 82.56 292 ALA A CA 1
ATOM 2177 C C . ALA A 1 292 ? 19.022 3.529 -6.871 1.00 82.56 292 ALA A C 1
ATOM 2179 O O . ALA A 1 292 ? 18.212 3.824 -5.994 1.00 82.56 292 ALA A O 1
ATOM 2180 N N . TYR A 1 293 ? 19.102 4.224 -8.010 1.00 84.44 293 TYR A N 1
ATOM 2181 C CA . TYR A 1 293 ? 18.251 5.386 -8.278 1.00 84.44 293 TYR A CA 1
ATOM 2182 C C . TYR A 1 293 ? 16.766 5.022 -8.357 1.00 84.44 293 TYR A C 1
ATOM 2184 O O . TYR A 1 293 ? 15.934 5.815 -7.926 1.00 84.44 293 TYR A O 1
ATOM 2192 N N . ALA A 1 294 ? 16.408 3.825 -8.833 1.00 84.00 294 ALA A N 1
ATOM 2193 C CA . ALA A 1 294 ? 15.028 3.342 -8.791 1.00 84.00 294 ALA A CA 1
ATOM 2194 C C . ALA A 1 294 ? 14.508 3.226 -7.350 1.00 84.00 294 ALA A C 1
ATOM 2196 O O . ALA A 1 294 ? 13.418 3.702 -7.048 1.00 84.00 294 ALA A O 1
ATOM 2197 N N . VAL A 1 295 ? 15.292 2.649 -6.441 1.00 85.19 295 VAL A N 1
ATOM 2198 C CA . VAL A 1 295 ? 14.918 2.537 -5.023 1.00 85.19 295 VAL A CA 1
ATOM 2199 C C . VAL A 1 295 ? 14.770 3.907 -4.371 1.00 85.19 295 VAL A C 1
ATOM 2201 O O . VAL A 1 295 ? 13.753 4.175 -3.728 1.00 85.19 295 VAL A O 1
ATOM 2204 N N . VAL A 1 296 ? 15.744 4.797 -4.579 1.00 88.31 296 VAL A N 1
ATOM 2205 C CA . VAL A 1 296 ? 15.694 6.160 -4.034 1.00 88.31 296 VAL A CA 1
ATOM 2206 C C . VAL A 1 296 ? 14.502 6.927 -4.610 1.00 88.31 296 VAL A C 1
ATOM 2208 O O . VAL A 1 296 ? 13.764 7.556 -3.861 1.00 88.31 296 VAL A O 1
ATOM 2211 N N . GLY A 1 297 ? 14.231 6.805 -5.911 1.00 87.00 297 GLY A N 1
ATOM 2212 C CA . GLY A 1 297 ? 13.063 7.418 -6.548 1.00 87.00 297 GLY A CA 1
ATOM 2213 C C . GLY A 1 297 ? 11.737 6.892 -5.998 1.00 87.00 297 GLY A C 1
ATOM 2214 O O . GLY A 1 297 ? 10.812 7.673 -5.774 1.00 87.00 297 GLY A O 1
ATOM 2215 N N . ALA A 1 298 ? 11.646 5.588 -5.715 1.00 86.56 298 ALA A N 1
ATOM 2216 C CA . ALA A 1 298 ? 10.480 4.989 -5.069 1.00 86.56 298 ALA A CA 1
ATOM 2217 C C . ALA A 1 298 ? 10.244 5.588 -3.676 1.00 86.56 298 ALA A C 1
ATOM 2219 O O . ALA A 1 298 ? 9.121 5.994 -3.366 1.00 86.56 298 ALA A O 1
ATOM 2220 N N . ALA A 1 299 ? 11.309 5.704 -2.875 1.00 89.44 299 ALA A N 1
ATOM 2221 C CA . ALA A 1 299 ? 11.265 6.311 -1.552 1.00 89.44 299 ALA A CA 1
ATOM 2222 C C . ALA A 1 299 ? 10.861 7.790 -1.616 1.00 89.44 299 ALA A C 1
ATOM 2224 O O . ALA A 1 299 ? 9.932 8.194 -0.918 1.00 89.44 299 ALA A O 1
ATOM 2225 N N . CYS A 1 300 ? 11.514 8.588 -2.466 1.00 89.12 300 CYS A N 1
ATOM 2226 C CA . CYS A 1 300 ? 11.282 10.026 -2.587 1.00 89.12 300 CYS A CA 1
ATOM 2227 C C . CYS A 1 300 ? 9.858 10.339 -3.045 1.00 89.12 300 CYS A C 1
ATOM 2229 O O . CYS A 1 300 ? 9.181 11.145 -2.413 1.00 89.12 300 CYS A O 1
ATOM 2231 N N . PHE A 1 301 ? 9.380 9.686 -4.105 1.00 87.38 301 PHE A N 1
ATOM 2232 C CA . PHE A 1 301 ? 8.055 9.968 -4.651 1.00 87.38 301 PHE A CA 1
ATOM 2233 C C . PHE A 1 301 ? 6.935 9.534 -3.703 1.00 87.38 301 PHE A C 1
ATOM 2235 O O . PHE A 1 301 ? 5.978 10.277 -3.491 1.00 87.38 301 PHE A O 1
ATOM 2242 N N . ALA A 1 302 ? 7.063 8.353 -3.088 1.00 86.56 302 ALA A N 1
ATOM 2243 C CA . ALA A 1 302 ? 6.106 7.919 -2.080 1.00 86.56 302 ALA A CA 1
ATOM 2244 C C . ALA A 1 302 ? 6.111 8.879 -0.879 1.00 86.56 302 ALA A C 1
ATOM 2246 O O . ALA A 1 302 ? 5.044 9.358 -0.512 1.00 86.56 302 ALA A O 1
ATOM 2247 N N . SER A 1 303 ? 7.289 9.252 -0.361 1.00 88.38 303 SER A N 1
ATOM 2248 C CA . SER A 1 303 ? 7.441 10.211 0.748 1.00 88.38 303 SER A CA 1
ATOM 2249 C C . SER A 1 303 ? 6.836 11.582 0.444 1.00 88.38 303 SER A C 1
ATOM 2251 O O . SER A 1 303 ? 6.169 12.156 1.305 1.00 88.38 303 SER A O 1
ATOM 2253 N N . ALA A 1 304 ? 7.043 12.097 -0.773 1.00 87.31 304 ALA A N 1
ATOM 2254 C CA . ALA A 1 304 ? 6.496 13.374 -1.217 1.00 87.31 304 ALA A CA 1
ATOM 2255 C C . ALA A 1 304 ? 4.965 13.330 -1.276 1.00 87.31 304 ALA A C 1
ATOM 2257 O O . ALA A 1 304 ? 4.297 14.198 -0.721 1.00 87.31 304 ALA A O 1
ATOM 2258 N N . ALA A 1 305 ? 4.402 12.277 -1.874 1.00 83.06 305 ALA A N 1
ATOM 2259 C CA . ALA A 1 305 ? 2.960 12.125 -2.025 1.00 83.06 305 ALA A CA 1
ATOM 2260 C C . ALA A 1 305 ? 2.226 11.871 -0.694 1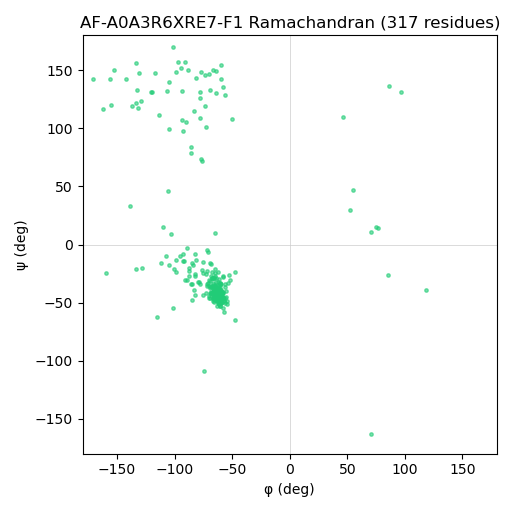.00 83.06 305 ALA A C 1
ATOM 2262 O O . ALA A 1 305 ? 1.067 12.258 -0.544 1.00 83.06 305 ALA A O 1
ATOM 2263 N N . THR A 1 306 ? 2.864 11.209 0.277 1.00 82.12 306 THR A N 1
ATOM 2264 C CA . THR A 1 306 ? 2.259 10.929 1.591 1.00 82.12 306 THR A CA 1
ATOM 2265 C C . THR A 1 306 ? 2.621 11.947 2.670 1.00 82.12 306 THR A C 1
ATOM 2267 O O . THR A 1 306 ? 1.996 11.924 3.733 1.00 82.12 306 THR A O 1
ATOM 2270 N N . HIS A 1 307 ? 3.576 12.846 2.405 1.00 84.19 307 HIS A N 1
ATOM 2271 C CA . HIS A 1 307 ? 4.179 13.756 3.383 1.00 84.19 307 HIS A CA 1
ATOM 2272 C C . HIS A 1 307 ? 4.762 13.015 4.602 1.00 84.19 307 HIS A C 1
ATOM 2274 O O . HIS A 1 307 ? 4.502 13.376 5.748 1.00 84.19 307 HIS A O 1
ATOM 2280 N N . THR A 1 308 ? 5.526 11.947 4.353 1.00 86.25 308 THR A N 1
ATOM 2281 C CA . THR A 1 308 ? 6.094 11.059 5.390 1.00 86.25 308 THR A CA 1
ATOM 2282 C C . THR A 1 308 ? 7.571 10.801 5.129 1.00 86.25 308 THR A C 1
ATOM 2284 O O . THR A 1 308 ? 7.906 10.423 4.009 1.00 86.25 308 THR A O 1
ATOM 2287 N N . VAL A 1 309 ? 8.438 10.911 6.137 1.00 90.44 309 VAL A N 1
ATOM 2288 C CA . VAL A 1 309 ? 9.870 10.570 6.009 1.00 90.44 309 VAL A CA 1
ATOM 2289 C C . VAL A 1 309 ? 10.106 9.083 6.300 1.00 90.44 309 VAL A C 1
ATOM 2291 O O . VAL A 1 309 ? 11.009 8.468 5.737 1.00 90.44 309 VAL A O 1
ATOM 2294 N N . SER A 1 310 ? 9.240 8.468 7.107 1.00 91.50 310 SER A N 1
ATOM 2295 C CA . SER A 1 310 ? 9.247 7.037 7.445 1.00 91.50 310 SER A CA 1
ATOM 2296 C C . SER A 1 310 ? 9.268 6.085 6.246 1.00 91.50 310 SER A C 1
ATOM 2298 O O . SER A 1 310 ? 9.798 4.980 6.353 1.00 91.50 310 SER A O 1
ATOM 2300 N N . THR A 1 311 ? 8.759 6.511 5.086 1.00 89.81 311 THR A N 1
ATOM 2301 C CA . THR A 1 311 ? 8.820 5.718 3.851 1.00 89.81 311 THR A CA 1
ATOM 2302 C C . THR A 1 311 ? 10.265 5.433 3.426 1.00 89.81 311 THR A C 1
ATOM 2304 O O . THR A 1 311 ? 10.543 4.341 2.939 1.00 89.81 311 THR A O 1
ATOM 2307 N N . ALA A 1 312 ? 11.209 6.345 3.685 1.00 90.69 312 ALA A N 1
ATOM 2308 C CA . ALA A 1 312 ? 12.630 6.083 3.464 1.00 90.69 312 ALA A CA 1
ATOM 2309 C C . ALA A 1 312 ? 13.159 4.971 4.383 1.00 90.69 312 ALA A C 1
ATOM 2311 O O . ALA A 1 312 ? 13.911 4.118 3.929 1.00 90.69 312 ALA A O 1
ATOM 2312 N N . VAL A 1 313 ? 12.727 4.929 5.649 1.00 92.81 313 VAL A N 1
ATOM 2313 C CA . VAL A 1 313 ? 13.108 3.862 6.595 1.00 92.81 313 VAL A CA 1
ATOM 2314 C C . VAL A 1 313 ? 12.524 2.518 6.168 1.00 92.81 313 VAL A C 1
ATOM 2316 O O . VAL A 1 313 ? 13.228 1.515 6.211 1.00 92.81 313 VAL A O 1
ATOM 2319 N N . ILE A 1 314 ? 11.273 2.503 5.694 1.00 90.69 314 ILE A N 1
ATOM 2320 C CA . ILE A 1 314 ? 10.657 1.299 5.118 1.00 90.69 314 ILE A CA 1
ATOM 2321 C C . ILE A 1 314 ? 11.491 0.785 3.944 1.00 90.69 314 ILE A C 1
ATOM 2323 O O . ILE A 1 314 ? 11.763 -0.409 3.860 1.00 90.69 314 ILE A O 1
ATOM 2327 N N . VAL A 1 315 ? 11.914 1.684 3.053 1.00 87.75 315 VAL A N 1
ATOM 2328 C CA . VAL A 1 315 ? 12.757 1.320 1.912 1.00 87.75 315 VAL A CA 1
ATOM 2329 C C . VAL A 1 315 ? 14.104 0.780 2.385 1.00 87.75 315 VAL A C 1
ATOM 2331 O O . VAL A 1 315 ? 14.482 -0.293 1.942 1.00 87.75 315 VAL A O 1
ATOM 2334 N N . PHE A 1 316 ? 14.779 1.446 3.325 1.00 87.44 316 PHE A N 1
ATOM 2335 C CA . PHE A 1 316 ? 16.055 0.972 3.871 1.00 87.44 316 PHE A CA 1
ATOM 2336 C C . PHE A 1 316 ? 15.965 -0.404 4.540 1.00 87.44 316 PHE A C 1
ATOM 2338 O O . PHE A 1 316 ? 16.919 -1.165 4.469 1.00 87.44 316 PHE A O 1
ATOM 2345 N N . GLU A 1 317 ? 14.851 -0.749 5.190 1.00 87.44 317 GLU A N 1
ATOM 2346 C CA . GLU A 1 317 ? 14.680 -2.091 5.768 1.00 87.44 317 GLU A CA 1
ATOM 2347 C C . GLU A 1 317 ? 14.358 -3.168 4.713 1.00 87.44 317 GLU A C 1
ATOM 2349 O O . GLU A 1 317 ? 14.594 -4.351 4.961 1.00 87.44 317 GLU A O 1
ATOM 2354 N N . LEU A 1 318 ? 13.839 -2.772 3.544 1.00 79.75 318 LEU A N 1
ATOM 2355 C CA . LEU A 1 318 ? 13.535 -3.658 2.412 1.00 79.75 318 LEU A CA 1
ATOM 2356 C C . LEU A 1 318 ? 14.745 -3.944 1.507 1.00 79.75 318 LEU A C 1
ATOM 2358 O O . LEU A 1 318 ? 14.703 -4.881 0.702 1.00 79.75 318 LEU A O 1
ATOM 2362 N N . THR A 1 319 ? 15.796 -3.131 1.596 1.00 74.06 319 THR A N 1
ATOM 2363 C CA . THR A 1 319 ? 16.985 -3.193 0.735 1.00 74.06 319 THR A CA 1
ATOM 2364 C C . THR A 1 319 ? 18.212 -3.625 1.516 1.00 74.06 319 THR A C 1
ATOM 2366 O O . THR A 1 319 ? 18.745 -4.721 1.227 1.00 74.06 319 THR A O 1
#